Protein AF-0000000072602114 (afdb_homodimer)

Foldseek 3Di:
DPPPVPCPPPPPPCLPPPPDPVLVVVVVVLVVLLVVLVVLLVVLVVQLVVLVVVVDPVSPVVNVVSVVSNVVSVVVNVVSVVVVVVVVVVSVVVSVVVVVVVVV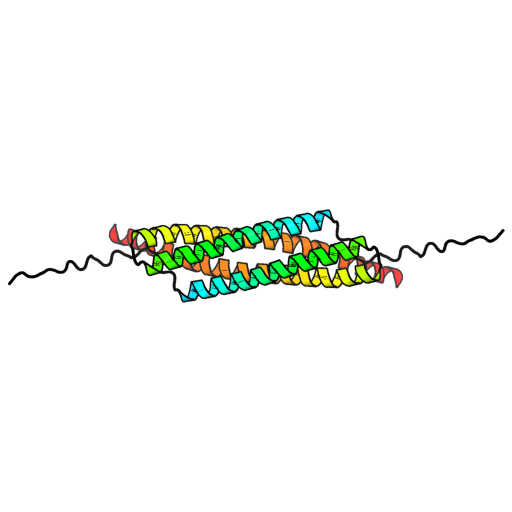VVVD/DPPPVPCPPPPPPCLPPPPDPVLVVVVVVLVVVLVVLVVLLVVLVVQLVVLVVVVDPVSPVVNVVSVVSNVVSVVVNVVSVVVVVVVVVVSVVVSVVVVVVVVVVVVD

InterPro domains:
  IPR009741 Protein EARLY FLOWERING 4 domain [PF07011] (20-97)
  IPR040462 Protein EARLY FLOWERING 4 [PTHR33469] (16-100)

Organism: Phaseolus vulgaris (NCBI:txid3885)

Radius of gyration: 27.1 Å; Cα contacts (8 Å, |Δi|>4): 123; chains: 2; bounding box: 24×112×72 Å

Secondary structure (DSSP, 8-state):
---------------S----HHHHHHHHHHHHHHHHHHHHHHHHHHHHHHHHHHT-HHHHHHHHHHHHHHHHHHHHHHHHHHHHHHHHHHHHHHHHHHHHHHHHHH--/---------------S----HHHHHHHHHHHHHHHHHHHHHHHHHHHHHHHHHHT-HHHHHHHHHHHHHHHHHHHHHHHHHHHHHHHHHHHHHHHHHHHHHHHHHH--

Sequence (216 aa):
MNSDSSRRCPATEHDGVDADPLVWAAVDESLREVQSMLDRNRRLIEEVNENQQSRLRHNMVKNVSLIQELNGNIAKVLSLYSDLNSNFSASFQNHHHHSAANVARDKSMNSDSSRRCPATEHDGVDADPLVWAAVDESLREVQSMLDRNRRLIEEVNENQQSRLRHNMVKNVSLIQELNGNIAKVLSLYSDLNSNFSASFQNHHHHSAANVARDKS

Nearest PDB structures (foldseek):
  3tul-assembly5_B  TM=7.376E-01  e=2.327E+00  Salmonella enterica subsp. enterica serovar Typhimurium
  3i2w-assembly1_A  TM=5.012E-01  e=5.237E+00  Drosophila melanogaster
  3tul-assembly5_B  TM=7.371E-01  e=4.160E+00  Salmonella enterica subsp. enterica serovar Typhimurium
  7o40-assembly1_F  TM=7.418E-01  e=8.765E+00  Synechocystis sp. PCC 6803 substr. Kazusa
  3i2w-assembly1_A  TM=5.009E-01  e=5.333E+00  Drosophila melanogaster

Solvent-accessible surface area (backbone atoms only — not comparable to full-ato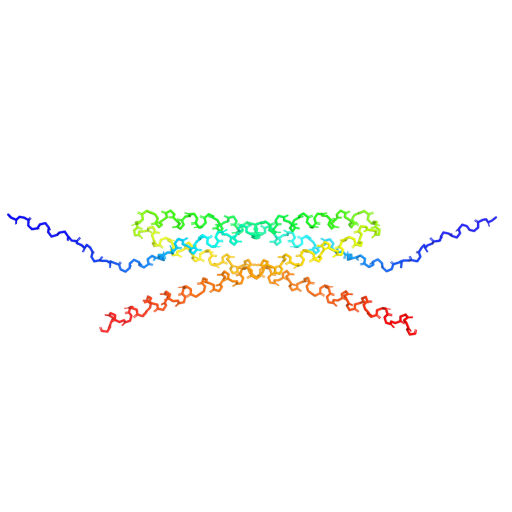m values): 12051 Å² total; per-residue (Å²): 136,83,78,76,74,73,74,68,66,73,81,62,81,70,76,31,72,78,68,53,66,67,57,52,52,52,52,50,50,51,52,51,52,44,49,53,48,50,56,48,43,53,51,43,53,51,51,41,48,52,25,60,72,64,70,40,67,73,39,24,55,50,33,48,57,44,51,51,52,43,51,52,47,42,52,51,47,32,49,54,34,49,51,51,44,52,55,50,53,52,54,46,57,52,45,54,51,47,55,54,50,51,56,55,55,70,72,98,135,82,78,76,73,73,73,69,63,75,81,64,79,70,78,31,70,78,69,54,67,68,57,53,51,52,49,51,52,52,52,51,53,44,50,53,47,50,55,50,43,53,54,44,53,52,50,42,49,55,26,60,71,64,70,40,68,71,38,25,57,50,32,48,56,42,51,50,52,44,51,50,48,42,53,51,47,32,50,54,33,49,52,52,44,52,55,51,53,52,53,47,56,52,45,54,50,49,56,55,51,52,56,55,55,70,73,98

pLDDT: mean 76.01, std 22.44, range [30.0, 98.0]

Structure (mmCIF, N/CA/C/O backbone):
data_AF-0000000072602114-model_v1
#
loop_
_entity.id
_entity.type
_entity.pdbx_description
1 polymer 'Protein EARLY FLOWERING 4 domain-containing protein'
#
loop_
_atom_site.group_PDB
_atom_site.id
_atom_site.type_symbol
_atom_site.label_atom_id
_atom_site.label_alt_id
_atom_site.label_comp_id
_atom_site.label_asym_id
_atom_site.label_entity_id
_atom_site.label_seq_id
_atom_site.pdbx_PDB_ins_code
_atom_site.Cartn_x
_atom_site.Cartn_y
_atom_site.Cartn_z
_atom_site.occupancy
_atom_site.B_iso_or_equiv
_atom_site.auth_seq_id
_atom_site.auth_comp_id
_atom_site.auth_asym_id
_atom_site.auth_atom_id
_atom_site.pdbx_PDB_model_num
ATOM 1 N N . MET A 1 1 ? -5.52 53.156 36.5 1 30.14 1 MET A N 1
ATOM 2 C CA . MET A 1 1 ? -6.477 52.625 35.562 1 30.14 1 MET A CA 1
ATOM 3 C C . MET A 1 1 ? -5.766 51.875 34.406 1 30.14 1 MET A C 1
ATOM 5 O O . MET A 1 1 ? -5.285 52.5 33.469 1 30.14 1 MET A O 1
ATOM 9 N N . ASN A 1 2 ? -4.762 51 34.656 1 33.41 2 ASN A N 1
ATOM 10 C CA . ASN A 1 2 ? -3.727 50.281 33.906 1 33.41 2 ASN A CA 1
ATOM 11 C C . ASN A 1 2 ? -4.324 49.375 32.844 1 33.41 2 ASN A C 1
ATOM 13 O O . ASN A 1 2 ? -5.09 48.469 33.156 1 33.41 2 ASN A O 1
ATOM 17 N N . SER A 1 3 ? -4.691 50.031 31.641 1 31.98 3 SER A N 1
ATOM 18 C CA . SER A 1 3 ? -5.25 49.469 30.422 1 31.98 3 SER A CA 1
ATOM 19 C C . SER A 1 3 ? -4.449 48.281 29.938 1 31.98 3 SER A C 1
ATOM 21 O O . SER A 1 3 ? -3.291 48.406 29.547 1 31.98 3 SER A O 1
ATOM 23 N N . ASP A 1 4 ? -4.574 47.156 30.578 1 32.69 4 ASP A N 1
ATOM 24 C CA . ASP A 1 4 ? -3.938 45.906 30.203 1 32.69 4 ASP A CA 1
ATOM 25 C C . ASP A 1 4 ? -4.211 45.562 28.75 1 32.69 4 ASP A C 1
ATOM 27 O O . ASP A 1 4 ? -5.328 45.188 28.391 1 32.69 4 ASP A O 1
ATOM 31 N N . SER A 1 5 ? -3.752 46.375 27.797 1 34.53 5 SER A N 1
ATOM 32 C CA . SER A 1 5 ? -3.773 46.125 26.359 1 34.53 5 SER A CA 1
ATOM 33 C C . SER A 1 5 ? -3.395 44.656 26.062 1 34.53 5 SER A C 1
ATOM 35 O O . SER A 1 5 ? -2.24 44.281 26.234 1 34.53 5 SER A O 1
ATOM 37 N N . SER A 1 6 ? -4.215 43.75 26.438 1 35.5 6 SER A N 1
ATOM 38 C CA . SER A 1 6 ? -4.117 42.344 26.031 1 35.5 6 SER A CA 1
ATOM 39 C C . SER A 1 6 ? -3.73 42.25 24.562 1 35.5 6 SER A C 1
ATOM 41 O O . SER A 1 6 ? -4.492 42.625 23.672 1 35.5 6 SER A O 1
ATOM 43 N N . ARG A 1 7 ? -2.498 42.469 24.25 1 34.84 7 ARG A N 1
ATOM 44 C CA . ARG A 1 7 ? -1.879 42.312 22.938 1 34.84 7 ARG A CA 1
ATOM 45 C C . ARG A 1 7 ? -2.396 41.062 22.234 1 34.84 7 ARG A C 1
ATOM 47 O O . ARG A 1 7 ? -2.104 39.938 22.656 1 34.84 7 ARG A O 1
ATOM 54 N N . ARG A 1 8 ? -3.717 41 21.938 1 32.22 8 ARG A N 1
ATOM 55 C CA . ARG A 1 8 ? -4.199 40.031 20.984 1 32.22 8 ARG A CA 1
ATOM 56 C C . ARG A 1 8 ? -3.207 39.844 19.844 1 32.22 8 ARG A C 1
ATOM 58 O O . ARG A 1 8 ? -2.924 40.781 19.094 1 32.22 8 ARG A O 1
ATOM 65 N N . CYS A 1 9 ? -2.119 39.219 20.203 1 34.5 9 CYS A N 1
ATOM 66 C CA . CYS A 1 9 ? -1.196 38.938 19.109 1 34.5 9 CYS A CA 1
ATOM 67 C C . CYS A 1 9 ? -1.944 38.75 17.797 1 34.5 9 CYS A C 1
ATOM 69 O O . CYS A 1 9 ? -3.062 38.219 17.781 1 34.5 9 CYS A O 1
ATOM 71 N N . PRO A 1 10 ? -1.8 39.625 16.812 1 33.94 10 PRO A N 1
ATOM 72 C CA . PRO A 1 10 ? -2.395 39.406 15.492 1 33.94 10 PRO A CA 1
ATOM 73 C C . PRO A 1 10 ? -2.469 37.938 15.117 1 33.94 10 PRO A C 1
ATOM 75 O O . PRO A 1 10 ? -1.662 37.125 15.594 1 33.94 10 PRO A O 1
ATOM 78 N N . ALA A 1 11 ? -3.703 37.375 14.969 1 36.25 11 ALA A N 1
ATOM 79 C CA . ALA A 1 11 ? -3.949 36.062 14.367 1 36.25 11 ALA A CA 1
ATOM 80 C C . ALA A 1 11 ? -2.877 35.719 13.328 1 36.25 11 ALA A C 1
ATOM 82 O O . ALA A 1 11 ? -2.832 36.344 12.258 1 36.25 11 ALA A O 1
ATOM 83 N N . THR A 1 12 ? -1.606 35.75 13.562 1 36.25 12 THR A N 1
ATOM 84 C CA . THR A 1 12 ? -0.64 35.21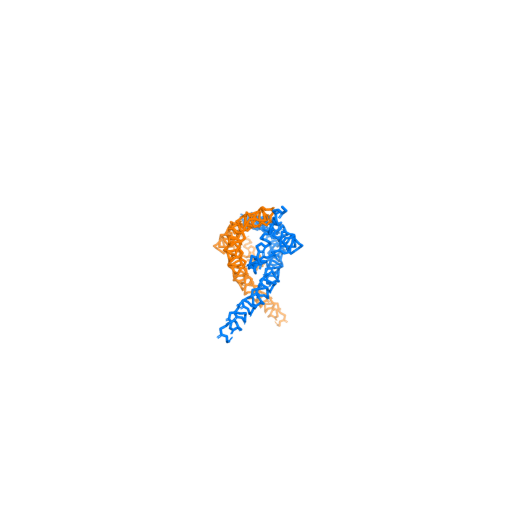9 12.602 1 36.25 12 THR A CA 1
ATOM 85 C C . THR A 1 12 ? -1.268 34.156 11.734 1 36.25 12 THR A C 1
ATOM 87 O O . THR A 1 12 ? -2.057 33.344 12.227 1 36.25 12 THR A O 1
ATOM 90 N N . GLU A 1 13 ? -1.584 34.312 10.445 1 37.97 13 GLU A N 1
ATOM 91 C CA . GLU A 1 13 ? -1.938 33.344 9.414 1 37.97 13 GLU A CA 1
ATOM 92 C C . GLU A 1 13 ? -1.454 31.953 9.781 1 37.97 13 GLU A C 1
ATOM 94 O O . GLU A 1 13 ? -0.253 31.734 9.945 1 37.97 13 GLU A O 1
ATOM 99 N N . HIS A 1 14 ? -1.909 31.359 10.836 1 40.44 14 HIS A N 1
ATOM 100 C CA . HIS A 1 14 ? -1.737 29.969 11.242 1 40.44 14 HIS A CA 1
ATOM 101 C C . HIS A 1 14 ? -1.419 29.078 10.047 1 40.44 14 HIS A C 1
ATOM 103 O O . HIS A 1 14 ? -2.324 28.656 9.328 1 40.44 14 HIS A O 1
ATOM 109 N N . ASP A 1 15 ? -0.566 29.531 9.188 1 45.22 15 ASP A N 1
ATOM 110 C CA . ASP A 1 15 ? -0.015 28.812 8.047 1 45.22 15 ASP A CA 1
ATOM 111 C C . ASP A 1 15 ? 0.061 27.312 8.328 1 45.22 15 ASP A C 1
ATOM 113 O O . ASP A 1 15 ? 0.684 26.562 7.57 1 45.22 15 ASP A O 1
ATOM 117 N N . GLY A 1 16 ? -0.091 26.938 9.594 1 48.66 16 GLY A N 1
ATOM 118 C CA . GLY A 1 16 ? -0.021 25.516 9.891 1 48.66 16 GLY A CA 1
ATOM 119 C C . GLY A 1 16 ? -1.137 24.703 9.242 1 48.66 16 GLY A C 1
ATOM 120 O O . GLY A 1 16 ? -2.182 25.266 8.891 1 48.66 16 GLY A O 1
ATOM 121 N N . VAL A 1 17 ? -0.843 23.797 8.383 1 55 17 VAL A N 1
ATOM 122 C CA . VAL A 1 17 ? -1.829 22.906 7.793 1 55 17 VAL A CA 1
ATOM 123 C C . VAL A 1 17 ? -2.855 22.5 8.852 1 55 17 VAL A C 1
ATOM 125 O O . VAL A 1 17 ? -2.508 21.859 9.852 1 55 17 VAL A O 1
ATOM 128 N N . ASP A 1 18 ? -3.73 23.438 9.18 1 58.78 18 ASP A N 1
ATOM 129 C CA . ASP A 1 18 ? -4.848 22.984 10.016 1 58.78 18 ASP A CA 1
ATOM 130 C C . ASP A 1 18 ? -5.449 21.688 9.477 1 58.78 18 ASP A C 1
ATOM 132 O O . ASP A 1 18 ? -6.246 21.719 8.539 1 58.78 18 ASP A O 1
ATOM 136 N N . ALA A 1 19 ? -4.672 20.688 9.586 1 61.22 19 ALA A N 1
ATOM 137 C CA . ALA A 1 19 ? -5.18 19.406 9.094 1 61.22 19 ALA A CA 1
ATOM 138 C C . ALA A 1 19 ? -6.426 18.984 9.859 1 61.22 19 ALA A C 1
ATOM 140 O O . ALA A 1 19 ? -6.426 18.938 11.086 1 61.22 19 ALA A O 1
ATOM 141 N N . ASP A 1 20 ? -7.578 19.109 9.188 1 71.38 20 ASP A N 1
ATOM 142 C CA . ASP A 1 20 ? -8.875 18.656 9.68 1 71.38 20 ASP A CA 1
ATOM 143 C C . ASP A 1 20 ? -8.781 17.234 10.234 1 71.38 20 ASP A C 1
ATOM 145 O O . ASP A 1 20 ? -8.383 16.312 9.531 1 71.38 20 ASP A O 1
ATOM 149 N N . PRO A 1 21 ? -9.055 17.172 11.5 1 75.81 21 PRO A N 1
ATOM 150 C CA . PRO A 1 21 ? -8.992 15.859 12.141 1 75.81 21 PRO A CA 1
ATOM 151 C C . PRO A 1 21 ? -9.75 14.789 11.359 1 75.81 21 PRO A C 1
ATOM 153 O O . PRO A 1 21 ? -9.375 13.609 11.398 1 75.81 21 PRO A O 1
ATOM 156 N N . LEU A 1 22 ? -10.805 15.18 10.695 1 80.12 22 LEU A N 1
ATOM 157 C CA . LEU A 1 22 ? -11.609 14.219 9.945 1 80.12 22 LEU A CA 1
ATOM 158 C C . LEU A 1 22 ? -10.836 13.688 8.742 1 80.12 22 LEU A C 1
ATOM 160 O O . LEU A 1 22 ? -10.953 12.508 8.391 1 80.12 22 LEU A O 1
ATOM 164 N N . VAL A 1 23 ? -10.039 14.438 8.188 1 79.31 23 VAL A N 1
ATOM 165 C CA . VAL A 1 23 ? -9.234 14.023 7.043 1 79.31 23 VAL A CA 1
ATOM 166 C C . VAL A 1 23 ? -8.195 12.992 7.48 1 79.31 23 VAL A C 1
ATOM 168 O O . VAL A 1 23 ? -8.008 11.977 6.812 1 79.31 23 VAL A O 1
ATOM 171 N N . TRP A 1 24 ? -7.699 13.195 8.633 1 85.81 24 TRP A N 1
ATOM 172 C CA . TRP A 1 24 ? -6.66 12.297 9.117 1 85.81 24 TRP A CA 1
ATOM 173 C C . TRP A 1 24 ? -7.246 10.945 9.508 1 85.81 24 TRP A C 1
ATOM 175 O O . TRP A 1 24 ? -6.594 9.906 9.352 1 85.81 24 TRP A O 1
ATOM 185 N N . ALA A 1 25 ? -8.43 11.031 9.984 1 86 25 ALA A N 1
ATOM 186 C CA . ALA A 1 25 ? -9.109 9.781 10.32 1 86 25 ALA A CA 1
ATOM 187 C C . ALA A 1 25 ? -9.352 8.938 9.07 1 86 25 ALA A C 1
ATOM 189 O O . ALA A 1 25 ? -9.219 7.715 9.094 1 86 25 ALA A O 1
ATOM 190 N N . ALA A 1 26 ? -9.719 9.586 7.984 1 84.81 26 ALA A N 1
ATOM 191 C CA . ALA A 1 26 ? -9.953 8.883 6.723 1 84.81 26 ALA A CA 1
ATOM 192 C C . ALA A 1 26 ? -8.656 8.297 6.18 1 84.81 26 ALA A C 1
ATOM 194 O O . ALA A 1 26 ? -8.648 7.172 5.664 1 84.81 26 ALA A O 1
ATOM 195 N N . VAL A 1 27 ? -7.59 8.984 6.328 1 90.44 27 VAL A N 1
ATOM 196 C CA . VAL A 1 27 ? -6.281 8.492 5.906 1 90.44 27 VAL A CA 1
ATOM 197 C C . VAL A 1 27 ? -5.906 7.258 6.727 1 90.44 27 VAL A C 1
ATOM 199 O O . VAL A 1 27 ? -5.469 6.246 6.176 1 90.44 27 VAL A O 1
ATOM 202 N N . ASP A 1 28 ? -6.188 7.402 7.98 1 91.69 28 ASP A N 1
ATOM 203 C CA . ASP A 1 28 ? -5.879 6.289 8.875 1 91.69 28 ASP A CA 1
ATOM 204 C C . ASP A 1 28 ? -6.66 5.035 8.477 1 91.69 28 ASP A C 1
ATOM 206 O O . ASP A 1 28 ? -6.113 3.932 8.477 1 91.69 28 ASP A O 1
ATOM 210 N N . GLU A 1 29 ? -7.887 5.246 8.164 1 93.19 29 GLU A N 1
ATOM 211 C CA . GLU A 1 29 ? -8.719 4.125 7.734 1 93.19 29 GLU A CA 1
ATOM 212 C C . GLU A 1 29 ? -8.18 3.492 6.453 1 93.19 29 GLU A C 1
ATOM 214 O O . GLU A 1 29 ? -8.125 2.268 6.336 1 93.19 29 GLU A O 1
ATOM 219 N N . SER A 1 30 ? -7.809 4.309 5.547 1 93.94 30 SER A N 1
ATOM 220 C CA . SER A 1 30 ? -7.23 3.803 4.309 1 93.94 30 SER A CA 1
ATOM 221 C C . SER A 1 30 ? -5.961 3 4.578 1 93.94 30 SER A C 1
ATOM 223 O O . SER A 1 30 ? -5.758 1.934 3.992 1 93.94 30 SER A O 1
ATOM 225 N N . LEU A 1 31 ? -5.141 3.443 5.492 1 96.25 31 LEU A N 1
ATOM 226 C CA . LEU A 1 31 ? -3.896 2.756 5.809 1 96.25 31 LEU A CA 1
ATOM 227 C C . LEU A 1 31 ? -4.172 1.402 6.457 1 96.25 31 LEU A C 1
ATOM 229 O O . LEU A 1 31 ? -3.447 0.435 6.215 1 96.25 31 LEU A O 1
ATOM 233 N N . ARG A 1 32 ? -5.262 1.318 7.234 1 96.5 32 ARG A N 1
ATOM 234 C CA . ARG A 1 32 ? -5.641 0.056 7.859 1 96.5 32 ARG A CA 1
ATOM 235 C C . ARG A 1 32 ? -6.109 -0.955 6.82 1 96.5 32 ARG A C 1
ATOM 237 O O . ARG A 1 32 ? -5.762 -2.135 6.895 1 96.5 32 ARG A O 1
ATOM 244 N N . GLU A 1 33 ? -6.844 -0.437 5.902 1 97.62 33 GLU A N 1
ATOM 245 C CA . GLU A 1 33 ? -7.309 -1.324 4.84 1 97.62 33 GLU A CA 1
ATOM 246 C C . GLU A 1 33 ? -6.145 -1.863 4.02 1 97.62 33 GLU A C 1
ATOM 248 O O . GLU A 1 33 ? -6.098 -3.055 3.707 1 97.62 33 GLU A O 1
ATOM 253 N N . VAL A 1 34 ? -5.234 -1.048 3.754 1 97.38 34 VAL A N 1
ATOM 254 C CA . VAL A 1 34 ? -4.062 -1.462 2.986 1 97.38 34 VAL A CA 1
ATOM 255 C C . VAL A 1 34 ? -3.26 -2.488 3.783 1 97.38 34 VAL A C 1
ATOM 257 O O . VAL A 1 34 ? -2.795 -3.488 3.229 1 97.38 34 VAL A O 1
ATOM 260 N N . GLN A 1 35 ? -3.129 -2.258 5.07 1 97.25 35 GLN A N 1
ATOM 261 C CA . GLN A 1 35 ? -2.424 -3.211 5.918 1 97.25 35 GLN A CA 1
ATOM 262 C C . GLN A 1 35 ? -3.045 -4.602 5.82 1 97.25 35 GLN A C 1
ATOM 264 O O . GLN A 1 35 ? -2.332 -5.598 5.699 1 97.25 35 GLN A O 1
ATOM 269 N N . SER A 1 36 ? -4.336 -4.609 5.883 1 98 36 SER A N 1
ATOM 270 C CA . SER A 1 36 ? -5.023 -5.895 5.801 1 98 36 SER A CA 1
ATOM 271 C C . SER A 1 36 ? -4.754 -6.582 4.469 1 98 36 SER A C 1
ATOM 273 O O . SER A 1 36 ? -4.516 -7.793 4.426 1 98 36 SER A O 1
ATOM 275 N N . MET A 1 37 ? -4.762 -5.832 3.43 1 97.75 37 MET A N 1
ATOM 276 C CA . MET A 1 37 ? -4.52 -6.398 2.105 1 97.75 37 MET A CA 1
ATOM 277 C C . MET A 1 37 ? -3.066 -6.84 1.959 1 97.75 37 MET A C 1
ATOM 279 O O . MET A 1 37 ? -2.785 -7.855 1.32 1 97.75 37 MET A O 1
ATOM 283 N N . LEU A 1 38 ? -2.201 -6.141 2.525 1 97.25 38 LEU A N 1
ATOM 284 C CA . LEU A 1 38 ? -0.793 -6.523 2.516 1 97.25 38 LEU A CA 1
ATOM 285 C C . LEU A 1 38 ? -0.588 -7.855 3.229 1 97.25 38 LEU A C 1
ATOM 287 O O . LEU A 1 38 ? 0.089 -8.75 2.709 1 97.25 38 LEU A O 1
ATOM 291 N N . ASP A 1 39 ? -1.201 -7.965 4.426 1 97.88 39 ASP A N 1
ATOM 292 C CA . ASP A 1 39 ? -1.126 -9.219 5.168 1 97.88 39 ASP A CA 1
ATOM 293 C C . ASP A 1 39 ? -1.679 -10.383 4.344 1 97.88 39 ASP A C 1
ATOM 295 O O . ASP A 1 39 ? -1.067 -11.445 4.281 1 97.88 39 ASP A O 1
ATOM 299 N N . ARG A 1 40 ? -2.768 -10.133 3.742 1 97.94 40 ARG A N 1
ATOM 300 C CA . ARG A 1 40 ? -3.369 -11.18 2.92 1 97.94 40 ARG A CA 1
ATOM 301 C C . ARG A 1 40 ? -2.49 -11.508 1.717 1 97.94 40 ARG A C 1
ATOM 303 O O . ARG A 1 40 ? -2.334 -12.672 1.354 1 97.94 40 ARG A O 1
ATOM 310 N N . ASN A 1 41 ? -1.92 -10.523 1.092 1 96.62 41 ASN A N 1
ATOM 311 C CA . ASN A 1 41 ? -1.041 -10.75 -0.051 1 96.62 41 ASN A CA 1
ATOM 312 C C . ASN A 1 41 ? 0.159 -11.609 0.323 1 96.62 41 ASN A C 1
ATOM 314 O O . ASN A 1 41 ? 0.552 -12.5 -0.438 1 96.62 41 ASN A O 1
ATOM 318 N N . ARG A 1 42 ? 0.694 -11.406 1.484 1 95.81 42 ARG A N 1
ATOM 319 C CA . ARG A 1 42 ? 1.802 -12.227 1.957 1 95.81 42 ARG A CA 1
ATOM 320 C C . ARG A 1 42 ? 1.38 -13.688 2.098 1 95.81 42 ARG A C 1
ATOM 322 O O . ARG A 1 42 ? 2.121 -14.594 1.712 1 95.81 42 ARG A O 1
ATOM 329 N N . ARG A 1 43 ? 0.252 -13.891 2.633 1 97.19 43 ARG A N 1
ATOM 330 C CA . ARG A 1 43 ? -0.246 -15.25 2.789 1 97.19 43 ARG A CA 1
ATOM 331 C C . ARG A 1 43 ? -0.511 -15.898 1.433 1 97.19 43 ARG A C 1
ATOM 333 O O . ARG A 1 43 ? -0.212 -17.078 1.23 1 97.19 43 ARG A O 1
ATOM 340 N N . LEU A 1 44 ? -1.043 -15.094 0.481 1 95.81 44 LEU A N 1
ATOM 341 C CA . LEU A 1 44 ? -1.309 -15.602 -0.861 1 95.81 44 LEU A CA 1
ATO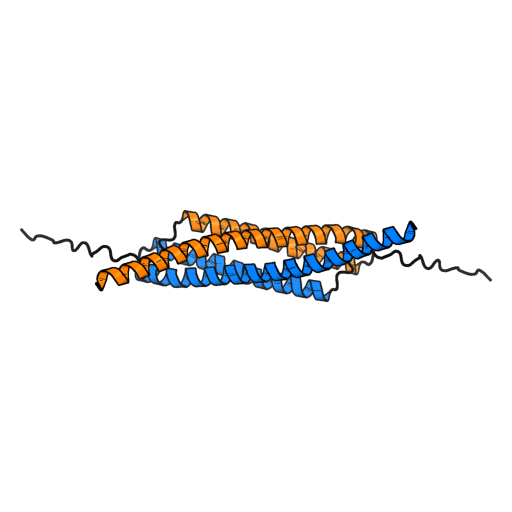M 342 C C . LEU A 1 44 ? -0.017 -16.047 -1.542 1 95.81 44 LEU A C 1
ATOM 344 O O . LEU A 1 44 ? 0.036 -17.109 -2.152 1 95.81 44 LEU A O 1
ATOM 348 N N . ILE A 1 45 ? 0.967 -15.25 -1.387 1 93.56 45 ILE A N 1
ATOM 349 C CA . ILE A 1 45 ? 2.25 -15.57 -2.002 1 93.56 45 ILE A CA 1
ATOM 350 C C . ILE A 1 45 ? 2.811 -16.859 -1.392 1 93.56 45 I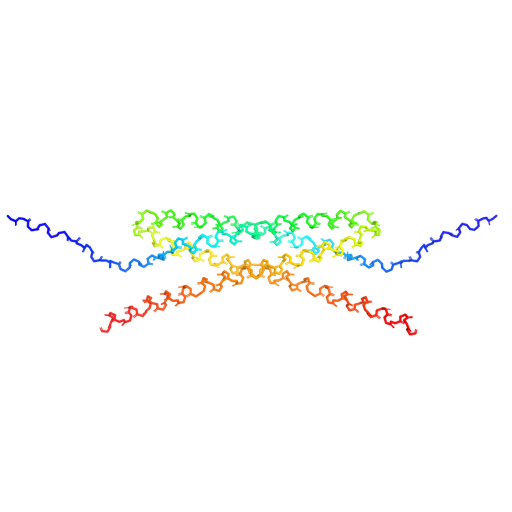LE A C 1
ATOM 352 O O . ILE A 1 45 ? 3.311 -17.719 -2.109 1 93.56 45 ILE A O 1
ATOM 356 N N . GLU A 1 46 ? 2.707 -17.047 -0.077 1 93.5 46 GLU A N 1
ATOM 357 C CA . GLU A 1 46 ? 3.168 -18.266 0.591 1 93.5 46 GLU A CA 1
ATOM 358 C C . GLU A 1 46 ? 2.422 -19.484 0.081 1 93.5 46 GLU A C 1
ATOM 360 O O . GLU A 1 46 ? 3.035 -20.531 -0.198 1 93.5 46 GLU A O 1
ATOM 365 N N . GLU A 1 47 ? 1.141 -19.328 -0.044 1 94.44 47 GLU A N 1
ATOM 366 C CA . GLU A 1 47 ? 0.32 -20.438 -0.514 1 94.44 47 GLU A CA 1
ATOM 367 C C . GLU A 1 47 ? 0.662 -20.812 -1.954 1 94.44 47 GLU A C 1
ATOM 369 O O . GLU A 1 47 ? 0.775 -21.984 -2.287 1 94.44 47 GLU A O 1
ATOM 374 N N . VAL A 1 48 ? 0.818 -19.812 -2.818 1 91.81 48 VAL A N 1
ATOM 375 C CA . VAL A 1 48 ? 1.202 -20.047 -4.207 1 91.81 48 VAL A CA 1
ATOM 376 C C . VAL A 1 48 ? 2.527 -20.797 -4.254 1 91.81 48 VAL A C 1
ATOM 378 O O . VAL A 1 48 ? 2.664 -21.781 -5 1 91.81 48 VAL A O 1
ATOM 381 N N . ASN A 1 49 ? 3.461 -20.438 -3.387 1 89.88 49 ASN A N 1
ATOM 382 C CA . ASN A 1 49 ? 4.777 -21.062 -3.354 1 89.88 49 ASN A CA 1
ATOM 383 C C . ASN A 1 49 ? 4.691 -22.516 -2.889 1 89.88 49 ASN A C 1
ATOM 385 O O . ASN A 1 49 ? 5.332 -23.406 -3.465 1 89.88 49 ASN A O 1
ATOM 389 N N . GLU A 1 50 ? 3.949 -22.734 -1.898 1 90.75 50 GLU A N 1
ATOM 390 C CA . GLU A 1 50 ? 3.771 -24.094 -1.387 1 90.75 50 GLU A CA 1
ATOM 391 C C . GLU A 1 50 ? 3.158 -25 -2.443 1 90.75 50 GLU A C 1
ATOM 393 O O . GLU A 1 50 ? 3.584 -26.141 -2.605 1 90.75 50 GLU A O 1
ATOM 398 N N . ASN A 1 51 ? 2.199 -24.438 -3.119 1 91.06 51 ASN A N 1
ATOM 399 C CA . ASN A 1 51 ? 1.554 -25.188 -4.188 1 91.06 51 ASN A CA 1
ATOM 400 C C . ASN A 1 51 ? 2.527 -25.516 -5.316 1 91.06 51 ASN A C 1
ATOM 402 O O . ASN A 1 51 ? 2.523 -26.625 -5.855 1 91.06 51 ASN A O 1
ATOM 406 N N . GLN A 1 52 ? 3.322 -24.562 -5.664 1 84.75 52 GLN A N 1
ATOM 407 C CA . GLN A 1 52 ? 4.309 -24.75 -6.723 1 84.75 52 GLN A CA 1
ATOM 408 C C . GLN A 1 52 ? 5.344 -25.797 -6.328 1 84.75 52 GLN A C 1
ATOM 410 O O . GLN A 1 52 ? 5.746 -26.625 -7.152 1 84.75 52 GLN A O 1
ATOM 415 N N . GLN A 1 53 ? 5.695 -25.828 -5.023 1 85.56 53 GLN A N 1
ATOM 416 C CA . GLN A 1 53 ? 6.695 -26.766 -4.527 1 85.56 53 GLN A CA 1
ATOM 417 C C . GLN A 1 53 ? 6.141 -28.172 -4.473 1 85.56 53 GLN A C 1
ATOM 419 O O . GLN A 1 53 ? 6.887 -29.156 -4.625 1 85.56 53 GLN A O 1
ATOM 424 N N . SER A 1 54 ? 4.863 -28.297 -4.324 1 87.69 54 SER A N 1
ATOM 425 C CA . SER A 1 54 ? 4.242 -29.609 -4.23 1 87.69 54 SER A CA 1
ATOM 426 C C . SER A 1 54 ? 4.23 -30.312 -5.586 1 87.69 54 SER A C 1
ATOM 428 O O . SER A 1 54 ? 4.141 -31.547 -5.652 1 87.69 54 SER A O 1
ATOM 430 N N . ARG A 1 55 ? 4.184 -29.5 -6.668 1 84.38 55 ARG A N 1
ATOM 431 C CA . ARG A 1 55 ? 4.172 -29.953 -8.055 1 84.38 55 ARG A CA 1
ATOM 432 C C . ARG A 1 55 ? 2.949 -30.812 -8.336 1 84.38 55 ARG A C 1
ATOM 434 O O . ARG A 1 55 ? 2.959 -31.625 -9.266 1 84.38 55 ARG A O 1
ATOM 441 N N . LEU A 1 56 ? 1.881 -30.688 -7.484 1 87.81 56 LEU A N 1
ATOM 442 C CA . LEU A 1 56 ? 0.633 -31.422 -7.688 1 87.81 56 LEU A CA 1
ATOM 443 C C . LEU A 1 56 ? -0.336 -30.609 -8.539 1 87.81 56 LEU A C 1
ATOM 445 O O . LEU A 1 56 ? -0.459 -29.391 -8.359 1 87.81 56 LEU A O 1
ATOM 449 N N . ARG A 1 57 ? -0.883 -31.25 -9.523 1 85.38 57 ARG A N 1
ATOM 450 C CA . ARG A 1 57 ? -1.731 -30.594 -10.508 1 85.38 57 ARG A CA 1
ATOM 451 C C . ARG A 1 57 ? -2.863 -29.828 -9.828 1 85.38 57 ARG A C 1
ATOM 453 O O . ARG A 1 57 ? -3.176 -28.703 -10.211 1 85.38 57 ARG A O 1
ATOM 460 N N . HIS A 1 58 ? -3.521 -30.438 -8.945 1 86.38 58 HIS A N 1
ATOM 461 C CA . HIS A 1 58 ? -4.652 -29.781 -8.305 1 86.38 58 HIS A CA 1
ATOM 462 C C . HIS A 1 58 ? -4.211 -28.531 -7.562 1 86.38 58 HIS A C 1
ATOM 464 O O . HIS A 1 58 ? -4.957 -27.547 -7.496 1 86.38 58 HIS A O 1
ATOM 470 N N . ASN A 1 59 ? -3.02 -28.547 -7.027 1 88.94 59 ASN A N 1
ATOM 471 C CA . ASN A 1 59 ? -2.449 -27.375 -6.367 1 88.94 59 ASN A CA 1
ATOM 472 C C . ASN A 1 59 ? -2.154 -26.266 -7.367 1 88.94 59 ASN A C 1
ATOM 474 O O . ASN A 1 59 ? -2.367 -25.078 -7.074 1 88.94 59 ASN A O 1
ATOM 478 N N . MET A 1 60 ? -1.741 -26.594 -8.43 1 84.06 60 MET A N 1
ATOM 479 C CA . MET A 1 60 ? -1.447 -25.609 -9.469 1 84.06 60 MET A CA 1
ATOM 480 C C . MET A 1 60 ? -2.725 -24.938 -9.961 1 84.06 60 MET A C 1
ATOM 482 O O . MET A 1 60 ? -2.723 -23.75 -10.281 1 84.06 60 MET A O 1
ATOM 486 N N . VAL A 1 61 ? -3.742 -25.766 -10.094 1 88.5 61 VAL A N 1
ATOM 487 C CA . VAL A 1 61 ? -5.043 -25.219 -10.477 1 88.5 61 VAL A CA 1
ATOM 488 C C . VAL A 1 61 ? -5.516 -24.219 -9.422 1 88.5 61 VAL A C 1
ATOM 490 O O . VAL A 1 61 ? -6.035 -23.156 -9.766 1 88.5 61 VAL A O 1
ATOM 493 N N . LYS A 1 62 ? -5.277 -24.469 -8.133 1 93.5 62 LYS A N 1
ATOM 494 C CA . LYS A 1 62 ? -5.602 -23.547 -7.047 1 93.5 62 LYS A CA 1
ATOM 495 C C . LYS A 1 62 ? -4.805 -22.25 -7.16 1 93.5 62 LYS A C 1
ATOM 497 O O . LYS A 1 62 ? -5.297 -21.172 -6.805 1 93.5 62 LYS A O 1
ATOM 502 N N . ASN A 1 63 ? -3.619 -22.375 -7.68 1 90.75 63 ASN A N 1
ATOM 503 C CA . ASN A 1 63 ? -2.754 -21.203 -7.809 1 90.75 63 ASN A CA 1
ATOM 504 C C . ASN A 1 63 ? -3.361 -20.156 -8.734 1 90.75 63 ASN A C 1
ATOM 506 O O . ASN A 1 63 ? -3.17 -18.953 -8.539 1 90.75 63 ASN A O 1
ATOM 510 N N . VAL A 1 64 ? -4.055 -20.609 -9.656 1 88.06 64 VAL A N 1
ATOM 511 C CA . VAL A 1 64 ? -4.699 -19.672 -10.562 1 88.06 64 VAL A CA 1
ATOM 512 C C . VAL A 1 64 ? -5.633 -18.75 -9.781 1 88.06 64 VAL A C 1
ATOM 514 O O . VAL A 1 64 ? -5.59 -17.531 -9.938 1 88.06 64 VAL A O 1
ATOM 517 N N . SER A 1 65 ? -6.418 -19.328 -8.93 1 93.5 65 SER A N 1
ATOM 518 C CA . SER A 1 65 ? -7.359 -18.547 -8.133 1 93.5 65 SER A CA 1
ATOM 519 C C . SER A 1 65 ? -6.629 -17.656 -7.121 1 93.5 65 SER A C 1
ATOM 521 O O . SER A 1 65 ? -7.047 -16.531 -6.855 1 93.5 65 SER A O 1
ATOM 523 N N . LEU A 1 66 ? -5.578 -18.094 -6.59 1 94.69 66 LEU A N 1
ATOM 524 C CA . LEU A 1 66 ? -4.793 -17.312 -5.633 1 94.69 66 LEU A CA 1
ATOM 525 C C . LEU A 1 66 ? -4.164 -16.094 -6.305 1 94.69 66 LEU A C 1
ATOM 527 O O . LEU A 1 66 ? -4.16 -15 -5.734 1 94.69 66 LEU A O 1
ATOM 531 N N . ILE A 1 67 ? -3.684 -16.312 -7.449 1 91.88 67 ILE A N 1
ATOM 532 C CA . ILE A 1 67 ? -3.041 -15.234 -8.195 1 91.88 67 ILE A CA 1
ATOM 533 C C . ILE A 1 67 ? -4.086 -14.203 -8.609 1 91.88 67 ILE A C 1
ATOM 535 O O . ILE A 1 67 ? -3.816 -13 -8.586 1 91.88 67 ILE A O 1
ATOM 539 N N . GLN A 1 68 ? -5.25 -14.695 -8.914 1 92.31 68 GLN A N 1
ATOM 540 C CA . GLN A 1 68 ? -6.34 -13.781 -9.242 1 92.31 68 GLN A CA 1
ATOM 541 C C . GLN A 1 68 ? -6.711 -12.922 -8.039 1 92.31 68 GLN A C 1
ATOM 543 O O . GLN A 1 68 ? -6.969 -11.719 -8.18 1 92.31 68 GLN A O 1
ATOM 548 N N . GLU A 1 69 ? -6.789 -13.492 -6.879 1 95.69 69 GLU A N 1
ATOM 549 C CA . GLU A 1 69 ? -7.066 -12.734 -5.66 1 95.69 69 GLU A CA 1
ATOM 550 C C . GLU A 1 69 ? -5.961 -11.719 -5.379 1 95.69 69 GLU A C 1
ATOM 552 O O . GLU A 1 69 ? -6.238 -10.57 -5.031 1 95.69 69 GLU A O 1
ATOM 557 N N . LEU A 1 70 ? -4.77 -12.133 -5.59 1 94.81 70 LEU A N 1
ATOM 558 C CA . LEU A 1 70 ? -3.625 -11.25 -5.41 1 94.81 70 LEU A CA 1
ATOM 559 C C . LEU A 1 70 ? -3.719 -10.047 -6.34 1 94.81 70 LEU A C 1
ATOM 561 O O . LEU A 1 70 ? -3.547 -8.906 -5.906 1 94.81 70 LEU A O 1
ATOM 565 N N . ASN A 1 71 ? -4.016 -10.367 -7.516 1 91.38 71 ASN A N 1
ATOM 566 C CA . ASN A 1 71 ? -4.152 -9.305 -8.508 1 91.38 71 ASN A CA 1
ATOM 567 C C . ASN A 1 71 ? -5.266 -8.328 -8.125 1 91.38 71 ASN A C 1
ATOM 569 O O . ASN A 1 71 ? -5.121 -7.117 -8.297 1 91.38 71 ASN A O 1
ATOM 573 N N . GLY A 1 72 ? -6.352 -8.836 -7.676 1 94.81 72 GLY A N 1
ATOM 574 C CA . GLY A 1 72 ? -7.434 -7.98 -7.211 1 94.81 72 GLY A CA 1
ATOM 575 C C . GLY A 1 72 ? -7.027 -7.09 -6.051 1 94.81 72 GLY A C 1
ATOM 576 O O . GLY A 1 72 ? -7.391 -5.914 -6.008 1 94.81 72 GLY A O 1
ATOM 577 N N . ASN A 1 73 ? -6.293 -7.684 -5.164 1 96.69 73 ASN A N 1
ATOM 578 C CA . ASN A 1 73 ? -5.812 -6.918 -4.02 1 96.69 73 ASN A CA 1
ATOM 579 C C . ASN A 1 73 ? -4.863 -5.805 -4.449 1 96.69 73 ASN A C 1
ATOM 581 O O . ASN A 1 73 ? -4.918 -4.695 -3.914 1 96.69 73 ASN A O 1
ATOM 585 N N . ILE A 1 74 ? -4 -6.109 -5.367 1 95.88 74 ILE A N 1
ATOM 586 C CA . ILE A 1 74 ? -3.061 -5.121 -5.891 1 95.88 74 ILE A CA 1
ATOM 587 C C . ILE A 1 74 ? -3.828 -3.957 -6.508 1 95.88 74 ILE A C 1
ATOM 589 O O . ILE A 1 74 ? -3.541 -2.793 -6.223 1 95.88 74 ILE A O 1
ATOM 593 N N . ALA A 1 75 ? -4.852 -4.23 -7.293 1 95.44 75 ALA A N 1
ATOM 594 C CA . ALA A 1 75 ? -5.656 -3.203 -7.949 1 95.44 75 ALA A CA 1
ATOM 595 C C . ALA A 1 75 ? -6.391 -2.346 -6.922 1 95.44 75 ALA A C 1
ATOM 597 O O . ALA A 1 75 ? -6.508 -1.13 -7.09 1 95.44 75 ALA A O 1
ATOM 598 N N . LYS A 1 76 ? -6.898 -2.957 -5.902 1 97.12 76 LYS A N 1
ATOM 599 C CA . LYS A 1 76 ? -7.629 -2.23 -4.863 1 97.12 76 LYS A CA 1
ATOM 600 C C . LYS A 1 76 ? -6.703 -1.286 -4.102 1 97.12 76 LYS A C 1
ATOM 602 O O . LYS A 1 76 ? -7.074 -0.148 -3.809 1 97.12 76 LYS A O 1
ATOM 607 N N . VAL A 1 77 ? -5.523 -1.77 -3.775 1 97.25 77 VAL A N 1
ATOM 608 C CA . VAL A 1 77 ? -4.555 -0.918 -3.09 1 97.25 77 VAL A CA 1
ATOM 609 C C . VAL A 1 77 ? -4.176 0.258 -3.988 1 97.25 77 VAL A C 1
ATOM 611 O O . VAL A 1 77 ? -4.102 1.399 -3.527 1 97.25 77 VAL A O 1
ATOM 614 N N . LEU A 1 78 ? -3.893 -0.032 -5.234 1 96.94 78 LEU A N 1
ATOM 615 C CA . LEU A 1 78 ? -3.596 1.018 -6.203 1 96.94 78 LEU A CA 1
ATOM 616 C C . LEU A 1 78 ? -4.684 2.084 -6.199 1 96.94 78 LEU A C 1
ATOM 618 O O . LEU A 1 78 ? -4.387 3.281 -6.176 1 96.94 78 LEU A O 1
ATOM 622 N N . SER A 1 79 ? -5.895 1.674 -6.219 1 97.12 79 SER A N 1
ATOM 623 C CA . SER A 1 79 ? -7.02 2.604 -6.223 1 97.12 79 SER A CA 1
ATOM 624 C C . SER A 1 79 ? -7.066 3.424 -4.938 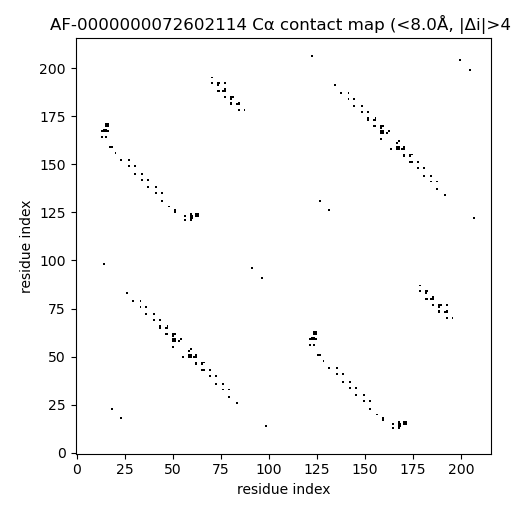1 97.12 79 SER A C 1
ATOM 626 O O . SER A 1 79 ? -7.293 4.633 -4.977 1 97.12 79 SER A O 1
ATOM 628 N N . LEU A 1 80 ? -6.887 2.787 -3.801 1 96.38 80 LEU A N 1
ATOM 629 C CA . LEU A 1 80 ? -6.914 3.469 -2.512 1 96.38 80 LEU A CA 1
ATOM 630 C C . LEU A 1 80 ? -5.848 4.555 -2.447 1 96.38 80 LEU A C 1
ATOM 632 O O . LEU A 1 80 ? -6.121 5.676 -2.01 1 96.38 80 LEU A O 1
ATOM 636 N N . TYR A 1 81 ? -4.738 4.289 -2.979 1 95.94 81 TYR A N 1
ATOM 637 C CA . TYR A 1 81 ? -3.646 5.254 -2.902 1 95.94 81 TYR A CA 1
ATOM 638 C C . TYR A 1 81 ? -3.783 6.32 -3.98 1 95.94 81 TYR A C 1
ATOM 640 O O . TYR A 1 81 ? -3.334 7.453 -3.803 1 95.94 81 TYR A O 1
ATOM 648 N N . SER A 1 82 ? -4.34 5.961 -5.086 1 95.62 82 SER A N 1
ATOM 649 C CA . SER A 1 82 ? -4.676 6.984 -6.07 1 95.62 82 SER A CA 1
ATOM 650 C C . SER A 1 82 ? -5.633 8.016 -5.488 1 95.62 82 SER A C 1
ATOM 652 O O . SER A 1 82 ? -5.445 9.219 -5.676 1 95.62 82 SER A O 1
ATOM 654 N N . ASP A 1 83 ? -6.602 7.516 -4.746 1 93.31 83 ASP A N 1
ATOM 655 C CA . ASP A 1 83 ? -7.559 8.406 -4.102 1 93.31 83 ASP A CA 1
ATOM 656 C C . ASP A 1 83 ? -6.875 9.273 -3.045 1 93.31 83 ASP A C 1
ATOM 658 O O . ASP A 1 83 ? -7.113 10.484 -2.973 1 93.31 83 ASP A O 1
ATOM 662 N N . LEU A 1 84 ? -6.07 8.734 -2.268 1 91.62 84 LEU A N 1
ATOM 663 C CA . LEU A 1 84 ? -5.332 9.469 -1.242 1 91.62 84 LEU A CA 1
ATOM 664 C C . LEU A 1 84 ? -4.434 10.523 -1.87 1 91.62 84 LEU A C 1
ATOM 666 O O . LEU A 1 84 ? -4.395 11.664 -1.406 1 91.62 84 LEU A O 1
ATOM 670 N N . ASN A 1 85 ? -3.736 10.156 -2.85 1 91.44 85 ASN A N 1
ATOM 671 C CA . ASN A 1 85 ? -2.857 11.078 -3.559 1 91.44 85 ASN A CA 1
ATOM 672 C C . ASN A 1 85 ? -3.633 12.266 -4.125 1 91.44 85 ASN A C 1
ATOM 674 O O . ASN A 1 85 ? -3.184 13.414 -4.027 1 91.44 85 ASN A O 1
ATOM 678 N N . SER A 1 86 ? -4.727 11.938 -4.695 1 90.19 86 SER A N 1
ATOM 679 C CA . SER A 1 86 ? -5.57 12.984 -5.266 1 90.19 86 SER A CA 1
ATOM 680 C C . SER A 1 86 ? -6.059 13.945 -4.188 1 90.19 86 SER A C 1
ATOM 682 O O . SER A 1 86 ? -6.098 15.164 -4.402 1 90.19 86 SER A O 1
ATOM 684 N N . ASN A 1 87 ? -6.426 13.406 -3.062 1 83.06 87 ASN A N 1
ATOM 685 C CA . ASN A 1 87 ? -6.895 14.219 -1.947 1 83.06 87 ASN A CA 1
ATOM 686 C C . ASN A 1 87 ? -5.793 15.141 -1.425 1 83.06 87 ASN A C 1
ATOM 688 O O . ASN A 1 87 ? -6.039 16.312 -1.146 1 83.06 87 ASN A O 1
ATOM 692 N N . PHE A 1 88 ? -4.613 14.672 -1.312 1 80.94 88 PHE A N 1
ATOM 693 C CA . PHE A 1 88 ? -3.5 15.477 -0.826 1 80.94 88 PHE A CA 1
ATOM 694 C C . PHE A 1 88 ? -3.047 16.469 -1.888 1 80.94 88 PHE A C 1
ATOM 696 O O . PHE A 1 88 ? -2.725 17.625 -1.573 1 80.94 88 PHE A O 1
ATOM 703 N N . SER A 1 89 ? -2.936 16.125 -3.021 1 77.81 89 SER A N 1
ATOM 704 C CA . SER A 1 89 ? -2.57 17.031 -4.098 1 77.81 89 SER A CA 1
ATOM 705 C C . SER A 1 89 ? -3.535 18.219 -4.168 1 77.81 89 SER A C 1
ATOM 707 O O . SER A 1 89 ? -3.115 19.359 -4.387 1 77.81 89 SER A O 1
ATOM 709 N N . ALA A 1 90 ? -4.762 18.016 -3.951 1 73.94 90 ALA A N 1
ATOM 710 C CA . ALA A 1 90 ? -5.773 19.062 -3.963 1 73.94 90 ALA A CA 1
ATOM 711 C C . ALA A 1 90 ? -5.609 20 -2.764 1 73.94 90 ALA A C 1
ATOM 713 O O . ALA A 1 90 ? -5.777 21.203 -2.887 1 73.94 90 ALA A O 1
ATOM 714 N N . SER A 1 91 ? -5.281 19.453 -1.668 1 68.81 91 SER A N 1
ATOM 715 C CA . SER A 1 91 ? -5.125 20.25 -0.455 1 68.81 91 SER A CA 1
ATOM 716 C C . SER A 1 91 ? -3.922 21.172 -0.556 1 68.81 91 SER A C 1
ATOM 718 O O . SER A 1 91 ? -3.98 22.328 -0.11 1 68.81 91 SER A O 1
ATOM 720 N N . PHE A 1 92 ? -2.873 20.797 -1.099 1 68.44 92 PHE A N 1
ATOM 721 C CA . PHE A 1 92 ? -1.67 21.609 -1.22 1 68.44 92 PHE A CA 1
ATOM 722 C C . PHE A 1 92 ? -1.79 22.594 -2.387 1 68.44 92 PHE A C 1
ATOM 724 O O . PHE A 1 92 ? -1.293 23.719 -2.316 1 68.44 92 PHE A O 1
ATOM 731 N N . GLN A 1 93 ? -2.258 22.188 -3.424 1 62.75 93 GLN A N 1
ATOM 732 C CA . GLN A 1 93 ? -2.494 23.141 -4.5 1 62.75 93 GLN A CA 1
ATOM 733 C C . GLN A 1 93 ? -3.34 24.312 -4.016 1 62.75 93 GLN A C 1
ATOM 735 O O . GLN A 1 93 ? -3.107 25.469 -4.41 1 62.75 93 GLN A O 1
ATOM 740 N N . ASN A 1 94 ? -4.195 24.016 -3.143 1 59.5 94 ASN A N 1
ATOM 741 C CA . ASN A 1 94 ? -5.055 25.062 -2.594 1 59.5 94 ASN A CA 1
ATOM 742 C C . ASN A 1 94 ? -4.305 25.922 -1.582 1 59.5 94 ASN A C 1
ATOM 744 O O . ASN A 1 94 ? -4.535 27.125 -1.502 1 59.5 94 ASN A O 1
ATOM 748 N N . HIS A 1 95 ? -3.49 25.281 -0.874 1 58.12 95 HIS A N 1
ATOM 749 C CA . HIS A 1 95 ? -2.74 26.016 0.133 1 58.12 95 HIS A CA 1
ATOM 750 C C . HIS A 1 95 ? -1.611 26.828 -0.502 1 58.12 95 HIS A C 1
ATOM 752 O O . HIS A 1 95 ? -1.322 27.938 -0.072 1 58.12 95 HIS A O 1
ATOM 758 N N . HIS A 1 96 ? -0.838 26.234 -1.372 1 55.94 96 HIS A N 1
ATOM 759 C CA . HIS A 1 96 ? 0.193 27.016 -2.041 1 55.94 96 HIS A CA 1
ATOM 760 C C . HIS A 1 96 ? -0.418 28.156 -2.836 1 55.94 96 HIS A C 1
ATOM 762 O O . HIS A 1 96 ? 0.171 29.234 -2.926 1 55.94 96 HIS A O 1
ATOM 768 N N . HIS A 1 97 ? -1.577 27.875 -3.355 1 50.91 97 HIS A N 1
ATOM 769 C CA . HIS A 1 97 ? -2.217 29 -4.035 1 50.91 97 HIS A CA 1
ATOM 770 C C . HIS A 1 97 ? -2.668 30.062 -3.041 1 50.91 97 HIS A C 1
ATOM 772 O O . HIS A 1 97 ? -2.635 31.266 -3.346 1 50.91 97 HIS A O 1
ATOM 778 N N . HIS A 1 98 ? -2.959 29.609 -1.962 1 49.09 98 HIS A N 1
ATOM 779 C CA . HIS A 1 98 ? -3.439 30.594 -1.005 1 49.09 98 HIS A CA 1
ATOM 780 C C . HIS A 1 98 ? -2.281 31.375 -0.391 1 49.09 98 HIS A C 1
ATOM 782 O O . HIS A 1 98 ? -2.404 32.562 -0.132 1 49.09 98 HIS A O 1
ATOM 788 N N . SER A 1 99 ? -1.271 30.641 -0.016 1 50.94 99 SER A N 1
ATOM 789 C CA . SER A 1 99 ? -0.186 31.391 0.602 1 50.94 99 SER A CA 1
ATOM 790 C C . SER A 1 99 ? 0.528 32.281 -0.419 1 50.94 99 SER A C 1
ATOM 792 O O . SER A 1 99 ? 1.056 33.312 -0.073 1 50.94 99 SER A O 1
ATOM 794 N N . ALA A 1 100 ? 0.701 31.766 -1.654 1 51.03 100 ALA A N 1
ATOM 795 C CA . ALA A 1 100 ? 1.344 32.625 -2.652 1 51.03 100 ALA A CA 1
ATOM 796 C C . ALA A 1 100 ? 0.485 33.844 -2.969 1 51.03 100 ALA A C 1
ATOM 798 O O . ALA A 1 100 ? 1.008 34.906 -3.316 1 51.03 100 ALA A O 1
ATOM 799 N N . ALA A 1 101 ? -0.729 33.656 -2.961 1 50.5 101 ALA A N 1
ATOM 800 C CA . ALA A 1 101 ? -1.596 34.781 -3.332 1 50.5 101 ALA A CA 1
ATOM 801 C C . ALA A 1 101 ? -1.581 35.844 -2.26 1 50.5 101 ALA A C 1
ATOM 803 O O . ALA A 1 101 ? -1.708 37.031 -2.568 1 50.5 101 ALA A O 1
ATOM 804 N N . ASN A 1 102 ? -1.423 35.438 -1.098 1 47.97 102 ASN A N 1
ATOM 805 C CA . ASN A 1 102 ? -1.484 36.469 -0.051 1 47.97 102 ASN A CA 1
ATOM 806 C C . ASN A 1 102 ? -0.2 37.281 0.012 1 47.97 102 ASN A C 1
ATOM 808 O O . ASN A 1 102 ? -0.216 38.438 0.444 1 47.97 102 ASN A O 1
ATOM 812 N N . VAL A 1 103 ? 0.913 36.594 -0.351 1 54.44 103 VAL A N 1
ATOM 813 C CA . VAL A 1 103 ? 2.16 37.344 -0.327 1 54.44 103 VAL A CA 1
ATOM 814 C C . VAL A 1 103 ? 2.156 38.406 -1.443 1 54.44 103 VAL A C 1
ATOM 816 O O . VAL A 1 103 ? 2.717 39.469 -1.289 1 54.44 103 VAL A O 1
ATOM 819 N N . ALA A 1 104 ? 1.469 38.062 -2.42 1 55.38 104 ALA A N 1
ATOM 820 C CA . ALA A 1 104 ? 1.47 39.031 -3.51 1 55.38 104 ALA A CA 1
ATOM 821 C C . ALA A 1 104 ? 0.608 40.219 -3.164 1 55.38 104 ALA A C 1
ATOM 823 O O . ALA A 1 104 ? 0.851 41.344 -3.66 1 55.38 104 ALA A O 1
ATOM 824 N N . ARG A 1 105 ? -0.343 40 -2.359 1 56.5 105 ARG A N 1
ATOM 825 C CA . ARG A 1 105 ? -1.228 41.125 -2.125 1 56.5 105 ARG A CA 1
ATOM 826 C C . ARG A 1 105 ? -0.59 42.125 -1.166 1 56.5 105 ARG A C 1
ATOM 828 O O . ARG A 1 105 ? -0.928 43.312 -1.184 1 56.5 105 ARG A O 1
ATOM 835 N N . ASP A 1 106 ? 0.191 41.625 -0.211 1 53.78 106 ASP A N 1
ATOM 836 C CA . ASP A 1 106 ? 0.727 42.594 0.751 1 53.78 106 ASP A CA 1
ATOM 837 C C . ASP A 1 106 ? 1.842 43.438 0.129 1 53.78 106 ASP A C 1
ATOM 839 O O . ASP A 1 106 ? 2.207 44.469 0.66 1 53.78 106 ASP A O 1
ATOM 843 N N . LYS A 1 107 ? 2.424 42.906 -1.017 1 54.94 107 LYS A N 1
ATOM 844 C CA . LYS A 1 107 ? 3.502 43.688 -1.6 1 54.94 107 LYS A CA 1
ATOM 845 C C . LYS A 1 107 ? 2.949 44.781 -2.508 1 54.94 107 LYS A C 1
ATOM 847 O O . LYS A 1 107 ? 3.705 45.625 -3.021 1 54.94 107 LYS A O 1
ATOM 852 N N . SER A 1 108 ? 1.688 44.625 -2.721 1 40.78 108 SER A N 1
ATOM 853 C CA . SER A 1 108 ? 1.297 45.812 -3.502 1 40.78 108 SER A CA 1
ATOM 854 C C . SER A 1 108 ? 0.878 46.969 -2.598 1 40.78 108 SER A C 1
ATOM 856 O O . SER A 1 108 ? 0.315 46.75 -1.523 1 40.78 108 SER A O 1
ATOM 858 N N . MET B 1 1 ? 9.594 -60.281 -21.984 1 30 1 MET B N 1
ATOM 859 C CA . MET B 1 1 ? 10.203 -59.031 -22.438 1 30 1 MET B CA 1
ATOM 860 C C . MET B 1 1 ? 9.25 -57.875 -22.25 1 30 1 MET B C 1
ATOM 862 O O . MET B 1 1 ? 8.367 -57.625 -23.078 1 30 1 MET B O 1
ATOM 866 N N . ASN B 1 2 ? 8.547 -57.688 -21.109 1 33.47 2 ASN B N 1
ATOM 867 C CA . ASN B 1 2 ? 7.43 -56.906 -20.625 1 33.47 2 ASN B CA 1
ATOM 868 C C . ASN B 1 2 ? 7.742 -55.406 -20.703 1 33.47 2 ASN B C 1
ATOM 870 O O . ASN B 1 2 ? 8.703 -54.938 -20.094 1 33.47 2 ASN B O 1
ATOM 874 N N . SER B 1 3 ? 7.57 -54.844 -21.984 1 32.28 3 SER B N 1
ATOM 875 C CA . SER B 1 3 ? 7.734 -53.469 -22.406 1 32.28 3 SER B CA 1
ATOM 876 C C . SER B 1 3 ? 7.012 -52.5 -21.469 1 32.28 3 SER B C 1
ATOM 878 O O . SER B 1 3 ? 5.781 -52.5 -21.391 1 32.28 3 SER B O 1
ATOM 880 N N . ASP B 1 4 ? 7.52 -52.281 -20.328 1 32.81 4 ASP B N 1
ATOM 881 C CA . ASP B 1 4 ? 7 -51.344 -19.344 1 32.81 4 ASP B CA 1
ATOM 882 C C . ASP B 1 4 ? 6.777 -49.969 -19.969 1 32.81 4 ASP B C 1
ATOM 884 O O . ASP B 1 4 ? 7.738 -49.25 -20.297 1 32.81 4 ASP B O 1
ATOM 888 N N . SER B 1 5 ? 5.887 -49.844 -20.938 1 35.03 5 SER B N 1
ATOM 889 C CA . SER B 1 5 ? 5.418 -48.594 -21.531 1 35.03 5 SER B CA 1
ATOM 890 C C . SER B 1 5 ? 5.199 -47.531 -20.453 1 35.03 5 SER B C 1
ATOM 892 O O . SER B 1 5 ? 4.266 -47.625 -19.656 1 35.03 5 SER B O 1
ATOM 894 N N . SER B 1 6 ? 6.238 -47.125 -19.812 1 35.91 6 SER B N 1
ATOM 895 C CA . SER B 1 6 ? 6.211 -45.969 -18.922 1 35.91 6 SER B CA 1
ATOM 896 C C . SER B 1 6 ? 5.363 -44.844 -19.516 1 35.91 6 SER B C 1
ATOM 898 O O . SER B 1 6 ? 5.695 -44.281 -20.547 1 35.91 6 SER B O 1
ATOM 900 N N . ARG B 1 7 ? 4.086 -44.969 -19.422 1 34.75 7 ARG B N 1
ATOM 901 C CA . ARG B 1 7 ? 3.068 -44 -19.812 1 34.75 7 ARG B CA 1
ATOM 902 C C . ARG B 1 7 ? 3.49 -42.594 -19.422 1 34.75 7 ARG B C 1
ATOM 904 O O . ARG B 1 7 ? 3.555 -42.25 -18.25 1 34.75 7 ARG B O 1
ATOM 911 N N . ARG B 1 8 ? 4.605 -42.094 -20.016 1 32.59 8 ARG B N 1
ATOM 912 C CA . ARG B 1 8 ? 4.852 -40.656 -19.969 1 32.59 8 ARG B CA 1
ATOM 913 C C . ARG B 1 8 ? 3.551 -39.875 -20.094 1 32.59 8 ARG B C 1
ATOM 915 O O . ARG B 1 8 ? 2.873 -39.969 -21.125 1 32.59 8 ARG B O 1
ATOM 922 N N . CYS B 1 9 ? 2.789 -39.969 -19.047 1 34.94 9 CYS B N 1
ATOM 923 C CA . CYS B 1 9 ? 1.576 -39.156 -19.109 1 34.94 9 CYS B CA 1
ATOM 924 C C . CYS B 1 9 ? 1.791 -37.906 -19.969 1 34.94 9 CYS B C 1
ATOM 926 O O . CYS B 1 9 ? 2.889 -37.344 -19.984 1 34.94 9 CYS B O 1
ATOM 928 N N . PRO B 1 10 ? 1.129 -37.781 -21.125 1 34.25 10 PRO B N 1
ATOM 929 C CA . PRO B 1 10 ? 1.209 -36.531 -21.891 1 34.25 10 PRO B CA 1
ATOM 930 C C . PRO B 1 10 ? 1.387 -35.312 -21 1 34.25 10 PRO B C 1
ATOM 932 O O . PRO B 1 10 ? 0.957 -35.312 -19.844 1 34.25 10 PRO B O 1
ATOM 935 N N . ALA B 1 11 ? 2.568 -34.625 -21.047 1 36.38 11 ALA B N 1
ATOM 936 C CA . ALA B 1 11 ? 2.793 -33.312 -20.469 1 36.38 11 ALA B CA 1
ATOM 937 C C . ALA B 1 11 ? 1.496 -32.5 -20.406 1 36.38 11 ALA B C 1
ATOM 939 O O . ALA B 1 11 ? 0.98 -32.062 -21.438 1 36.38 11 ALA B O 1
ATOM 940 N N . THR B 1 12 ? 0.395 -32.906 -19.859 1 36.38 12 THR B N 1
ATOM 941 C CA . THR B 1 12 ? -0.759 -32.031 -19.672 1 36.38 12 THR B CA 1
ATOM 942 C C . THR B 1 12 ? -0.32 -30.594 -19.547 1 36.38 12 THR B C 1
ATOM 944 O O . THR B 1 12 ? 0.73 -30.297 -18.969 1 36.38 12 THR B O 1
ATOM 947 N N . GLU B 1 13 ? -0.504 -29.672 -20.5 1 38.28 13 GLU B N 1
ATOM 948 C CA . GLU B 1 13 ? -0.388 -28.219 -20.484 1 38.28 13 GLU B CA 1
ATOM 949 C C . GLU B 1 13 ? -0.479 -27.672 -19.047 1 38.28 13 GLU B C 1
ATOM 951 O O . GLU B 1 13 ? -1.492 -27.859 -18.375 1 38.28 13 GLU B O 1
ATOM 956 N N . HIS B 1 14 ? 0.398 -28.016 -18.172 1 40.53 14 HIS B N 1
ATOM 957 C CA . HIS B 1 14 ? 0.591 -27.469 -16.828 1 40.53 14 HIS B CA 1
ATOM 958 C C . HIS B 1 14 ? 0.02 -26.062 -16.719 1 40.53 14 HIS B C 1
ATOM 960 O O . HIS B 1 14 ? 0.671 -25.094 -17.094 1 40.53 14 HIS B O 1
ATOM 966 N N . ASP B 1 15 ? -1.141 -25.844 -17.219 1 45.62 15 ASP B N 1
ATOM 967 C CA . ASP B 1 15 ? -1.942 -24.641 -17.125 1 45.62 15 ASP B CA 1
ATOM 968 C C . ASP B 1 15 ? -1.653 -23.891 -15.828 1 45.62 15 ASP B C 1
ATOM 970 O O . ASP B 1 15 ? -2.371 -22.953 -15.469 1 45.62 15 ASP B O 1
ATOM 974 N N . GLY B 1 16 ? -0.972 -24.562 -14.906 1 49.22 16 GLY B N 1
ATOM 975 C CA . GLY B 1 16 ? -0.685 -23.875 -13.648 1 49.22 16 GLY B CA 1
ATOM 976 C C . GLY B 1 16 ? 0.26 -22.703 -13.82 1 49.22 16 GLY B C 1
ATOM 977 O O . GLY B 1 16 ? 0.998 -22.625 -14.805 1 49.22 16 GLY B O 1
ATOM 978 N N . VAL B 1 17 ? -0.131 -21.547 -13.492 1 55.53 17 VAL B N 1
ATOM 979 C CA . VAL B 1 17 ? 0.729 -20.359 -13.516 1 55.53 17 VAL B CA 1
ATOM 980 C C . VAL B 1 17 ? 2.107 -20.719 -12.961 1 55.53 17 VAL B C 1
ATOM 982 O O . VAL B 1 17 ? 2.234 -21.141 -11.812 1 55.53 17 VAL B O 1
ATOM 985 N N . ASP B 1 18 ? 2.887 -21.391 -13.789 1 59.19 18 ASP B N 1
ATOM 986 C CA . ASP B 1 18 ? 4.277 -21.531 -13.367 1 59.19 18 ASP B CA 1
ATOM 987 C C . ASP B 1 18 ? 4.848 -20.203 -12.875 1 59.19 18 ASP B C 1
ATOM 989 O O . ASP B 1 18 ? 5.234 -19.359 -13.68 1 59.19 18 ASP B O 1
ATOM 993 N N . ALA B 1 19 ? 4.355 -19.844 -11.766 1 61.38 19 ALA B N 1
ATOM 994 C CA . ALA B 1 19 ? 4.859 -18.578 -11.227 1 61.38 19 ALA B CA 1
ATOM 995 C C . ALA B 1 19 ? 6.355 -18.672 -10.938 1 61.38 19 ALA B C 1
ATOM 997 O O . ALA B 1 19 ? 6.809 -19.578 -10.242 1 61.38 19 ALA B O 1
ATOM 998 N N . ASP B 1 20 ? 7.148 -18.031 -11.812 1 72.06 20 ASP B N 1
ATOM 999 C CA . ASP B 1 20 ? 8.594 -17.891 -11.648 1 72.06 20 ASP B CA 1
ATOM 1000 C C . ASP B 1 20 ? 8.945 -17.406 -10.25 1 72.06 20 ASP B C 1
ATOM 1002 O O . ASP B 1 20 ? 8.492 -16.344 -9.82 1 72.06 20 ASP B O 1
ATOM 1006 N N . PRO B 1 21 ? 9.633 -18.25 -9.57 1 76 21 PRO B N 1
ATOM 1007 C CA . PRO B 1 21 ? 10.016 -17.906 -8.203 1 76 21 PRO B CA 1
ATOM 1008 C C . PRO B 1 21 ? 10.625 -16.5 -8.102 1 76 21 PRO B C 1
ATOM 1010 O O . PRO B 1 21 ? 10.492 -15.844 -7.07 1 76 21 PRO B O 1
ATOM 1013 N N . LEU B 1 22 ? 11.312 -16.078 -9.141 1 80.19 22 LEU B N 1
ATOM 1014 C CA . LEU B 1 22 ? 11.961 -14.781 -9.117 1 80.19 22 LEU B CA 1
ATOM 1015 C C . LEU B 1 22 ? 10.93 -13.656 -9.141 1 80.19 22 LEU B C 1
ATOM 1017 O O . LEU B 1 22 ? 11.117 -12.617 -8.5 1 80.19 22 LEU B O 1
ATOM 1021 N N . VAL B 1 23 ? 9.875 -13.852 -9.742 1 79.31 23 VAL B N 1
ATOM 1022 C CA . VAL B 1 23 ? 8.812 -12.859 -9.805 1 79.31 23 VAL B CA 1
ATOM 1023 C C . VAL B 1 23 ? 8.172 -12.695 -8.43 1 79.31 23 VAL B C 1
ATOM 1025 O O . VAL B 1 23 ? 7.934 -11.57 -7.98 1 79.31 23 VAL B O 1
ATOM 1028 N N . TRP B 1 24 ? 8.07 -13.773 -7.762 1 86 24 TRP B N 1
ATOM 1029 C CA . TRP B 1 24 ? 7.414 -13.734 -6.461 1 86 24 TRP B CA 1
ATOM 1030 C C . TRP B 1 24 ? 8.312 -13.07 -5.418 1 86 24 TRP B C 1
ATOM 1032 O O . TRP B 1 24 ? 7.82 -12.398 -4.504 1 86 24 TRP B O 1
ATOM 1042 N N . ALA B 1 25 ? 9.547 -13.289 -5.609 1 86.06 25 ALA B N 1
ATOM 1043 C CA . ALA B 1 25 ? 10.492 -12.633 -4.711 1 86.06 25 ALA B CA 1
ATOM 1044 C C . ALA B 1 25 ? 10.43 -11.109 -4.871 1 86.06 25 ALA B C 1
ATOM 1046 O O . ALA B 1 25 ? 10.516 -10.375 -3.885 1 86.06 25 ALA B O 1
ATOM 1047 N N . ALA B 1 26 ? 10.289 -10.648 -6.105 1 84.62 26 ALA B N 1
ATOM 1048 C CA . ALA B 1 26 ? 10.188 -9.219 -6.371 1 84.62 26 ALA B CA 1
ATOM 1049 C C . ALA B 1 26 ? 8.898 -8.641 -5.793 1 84.62 26 ALA B C 1
ATOM 1051 O O . ALA B 1 26 ? 8.891 -7.539 -5.242 1 84.62 26 ALA B O 1
ATOM 1052 N N . VAL B 1 27 ? 7.859 -9.375 -5.852 1 90.44 27 VAL B N 1
ATOM 1053 C CA . VAL B 1 27 ? 6.586 -8.961 -5.273 1 90.44 27 VAL B CA 1
ATOM 1054 C C . VAL B 1 27 ? 6.719 -8.852 -3.756 1 90.44 27 VAL B C 1
ATOM 1056 O O . VAL B 1 27 ? 6.293 -7.863 -3.158 1 90.44 27 VAL B O 1
ATOM 1059 N N . ASP B 1 28 ? 7.375 -9.844 -3.26 1 91.75 28 ASP B N 1
ATOM 1060 C CA . ASP B 1 28 ? 7.578 -9.859 -1.814 1 91.75 28 ASP B CA 1
ATOM 1061 C C . ASP B 1 28 ? 8.375 -8.641 -1.36 1 91.75 28 ASP B C 1
ATOM 1063 O O . ASP B 1 28 ? 8.047 -8.016 -0.345 1 91.75 28 ASP B O 1
ATOM 1067 N N . GLU B 1 29 ? 9.359 -8.312 -2.109 1 93.19 29 GLU B N 1
ATOM 1068 C CA . GLU B 1 29 ? 10.172 -7.141 -1.792 1 93.19 29 GLU B CA 1
ATOM 1069 C C . GLU B 1 29 ? 9.344 -5.863 -1.857 1 93.19 29 GLU B C 1
ATOM 1071 O O . GLU B 1 29 ? 9.453 -5 -0.982 1 93.19 29 GLU B O 1
ATOM 1076 N N . SER B 1 30 ? 8.555 -5.758 -2.848 1 93.88 30 SER B N 1
ATOM 1077 C CA . SER B 1 30 ? 7.68 -4.598 -2.971 1 93.88 30 SER B CA 1
ATOM 1078 C C . SER B 1 30 ? 6.727 -4.496 -1.785 1 93.88 30 SER B C 1
ATOM 1080 O O . SER B 1 30 ? 6.512 -3.41 -1.245 1 93.88 30 SER B O 1
ATOM 1082 N N . LEU B 1 31 ? 6.215 -5.605 -1.327 1 96.31 31 LEU B N 1
ATOM 1083 C CA . LEU B 1 31 ? 5.285 -5.605 -0.205 1 96.31 31 LEU B CA 1
ATOM 1084 C C . LEU B 1 31 ? 5.984 -5.18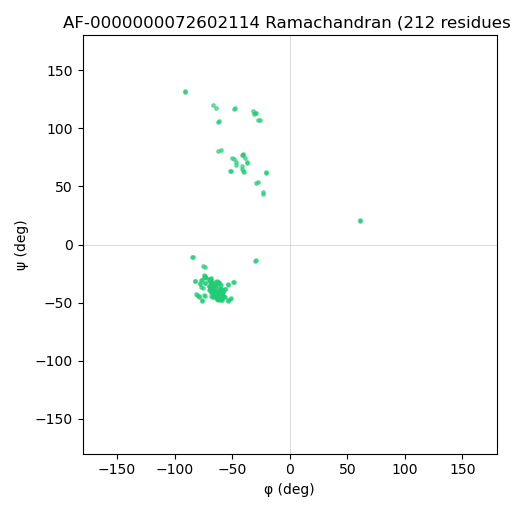4 1.083 1 96.31 31 LEU B C 1
ATOM 1086 O O . LEU B 1 31 ? 5.387 -4.504 1.922 1 96.31 31 LEU B O 1
ATOM 1090 N N . ARG B 1 32 ? 7.258 -5.543 1.216 1 96.5 32 ARG B N 1
ATOM 1091 C CA . ARG B 1 32 ? 8.031 -5.145 2.389 1 96.5 32 ARG B CA 1
ATOM 1092 C C . ARG B 1 32 ? 8.273 -3.641 2.4 1 96.5 32 ARG B C 1
ATOM 1094 O O . ARG B 1 32 ? 8.172 -2.998 3.447 1 96.5 32 ARG B O 1
ATOM 1101 N N . GLU B 1 33 ? 8.562 -3.166 1.237 1 97.62 33 GLU B N 1
ATOM 1102 C CA . GLU B 1 33 ? 8.781 -1.726 1.146 1 97.62 33 GLU B CA 1
ATOM 1103 C C . GLU B 1 33 ? 7.508 -0.952 1.482 1 97.62 33 GLU B C 1
ATOM 1105 O O . GLU B 1 33 ? 7.555 0.04 2.213 1 97.62 33 GLU B O 1
ATOM 1110 N N . VAL B 1 34 ? 6.441 -1.423 1.038 1 97.38 34 VAL B N 1
ATOM 1111 C CA . VAL B 1 34 ? 5.164 -0.772 1.312 1 97.38 34 VAL B CA 1
ATOM 1112 C C . VAL B 1 34 ? 4.859 -0.842 2.807 1 97.38 34 VAL B C 1
ATOM 1114 O O . VAL B 1 34 ? 4.402 0.138 3.4 1 97.38 34 VAL B O 1
ATOM 1117 N N . GLN B 1 35 ? 5.152 -1.977 3.402 1 97.19 35 GLN B N 1
ATOM 1118 C CA . GLN B 1 35 ? 4.945 -2.121 4.84 1 97.19 35 GLN B CA 1
ATOM 1119 C C . GLN B 1 35 ? 5.711 -1.054 5.617 1 97.19 35 GLN B C 1
ATOM 1121 O O . GLN B 1 35 ? 5.168 -0.442 6.539 1 97.19 35 GLN B O 1
ATOM 1126 N N . SER B 1 36 ? 6.926 -0.883 5.207 1 98 36 SER B N 1
ATOM 1127 C CA . SER B 1 36 ? 7.746 0.11 5.891 1 98 36 SER B CA 1
ATOM 1128 C C . SER B 1 36 ? 7.156 1.51 5.746 1 98 36 SER B C 1
ATOM 1130 O O . SER B 1 36 ? 7.125 2.279 6.707 1 98 36 SER B O 1
ATOM 1132 N N . MET B 1 37 ? 6.68 1.812 4.602 1 97.75 37 MET B N 1
ATOM 1133 C CA . MET B 1 37 ? 6.098 3.129 4.355 1 97.75 37 MET B CA 1
ATOM 1134 C C . MET B 1 37 ? 4.773 3.287 5.098 1 97.75 37 MET B C 1
ATOM 1136 O O . MET B 1 37 ? 4.461 4.371 5.598 1 97.75 37 MET B O 1
ATOM 1140 N N . LEU B 1 38 ? 4.059 2.273 5.191 1 97.19 38 LEU B N 1
A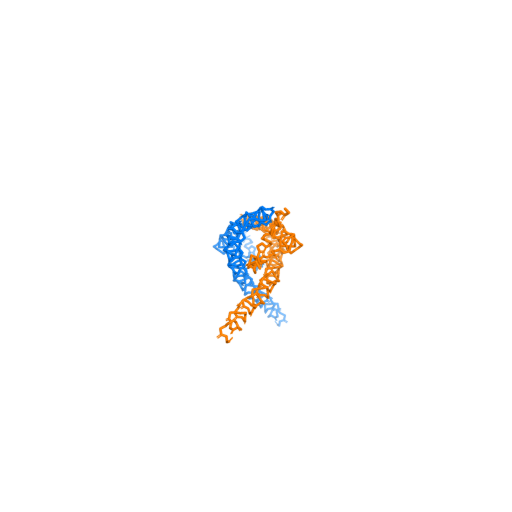TOM 1141 C CA . LEU B 1 38 ? 2.814 2.297 5.953 1 97.19 38 LEU B CA 1
ATOM 1142 C C . LEU B 1 38 ? 3.086 2.572 7.43 1 97.19 38 LEU B C 1
ATOM 1144 O O . LEU B 1 38 ? 2.428 3.418 8.039 1 97.19 38 LEU B O 1
ATOM 1148 N N . ASP B 1 39 ? 4.082 1.839 7.973 1 97.88 39 ASP B N 1
ATOM 1149 C CA . ASP B 1 39 ? 4.469 2.066 9.359 1 97.88 39 ASP B CA 1
ATOM 1150 C C . ASP B 1 39 ? 4.895 3.518 9.578 1 97.88 39 ASP B C 1
ATOM 1152 O O . ASP B 1 39 ? 4.484 4.145 10.562 1 97.88 39 ASP B O 1
ATOM 1156 N N . ARG B 1 40 ? 5.648 3.998 8.688 1 97.94 40 ARG B N 1
ATOM 1157 C CA . ARG B 1 40 ? 6.098 5.383 8.805 1 97.94 40 ARG B CA 1
ATOM 1158 C C . ARG B 1 40 ? 4.93 6.352 8.664 1 97.94 40 ARG B C 1
ATOM 1160 O O . ARG B 1 40 ? 4.852 7.344 9.391 1 97.94 40 ARG B O 1
ATOM 1167 N N . ASN B 1 41 ? 4.023 6.098 7.773 1 96.62 41 ASN B N 1
ATOM 1168 C CA . ASN B 1 41 ? 2.857 6.957 7.594 1 96.62 41 ASN B CA 1
ATOM 1169 C C . ASN B 1 41 ? 2.018 7.031 8.867 1 96.62 41 ASN B C 1
ATOM 1171 O O . ASN B 1 41 ? 1.539 8.102 9.234 1 96.62 41 ASN B O 1
ATOM 1175 N N . ARG B 1 42 ? 1.892 5.938 9.547 1 95.81 42 ARG B N 1
ATOM 1176 C CA . ARG B 1 42 ? 1.161 5.926 10.812 1 95.81 42 ARG B CA 1
ATOM 1177 C C . ARG B 1 42 ? 1.84 6.816 11.844 1 95.81 42 ARG B C 1
ATOM 1179 O O . ARG B 1 42 ? 1.171 7.562 12.562 1 95.81 42 ARG B O 1
ATOM 1186 N N . ARG B 1 43 ? 3.098 6.73 11.914 1 97.12 43 ARG B N 1
ATOM 1187 C CA . ARG B 1 43 ? 3.836 7.562 12.852 1 97.12 43 ARG B CA 1
ATOM 1188 C C . ARG B 1 43 ? 3.727 9.039 12.484 1 97.12 43 ARG B C 1
ATOM 1190 O O . ARG B 1 43 ? 3.576 9.898 13.359 1 97.12 43 ARG B O 1
ATOM 1197 N N . LEU B 1 44 ? 3.756 9.336 11.156 1 95.88 44 LEU B N 1
ATOM 1198 C CA . LEU B 1 44 ? 3.629 10.719 10.695 1 95.88 44 LEU B CA 1
ATOM 1199 C C . LEU B 1 44 ? 2.273 11.297 11.078 1 95.88 44 LEU B C 1
ATOM 1201 O O . LEU B 1 44 ? 2.193 12.43 11.555 1 95.88 44 LEU B O 1
ATOM 1205 N N . ILE B 1 45 ? 1.29 10.508 10.914 1 93.56 45 ILE B N 1
ATOM 1206 C CA . ILE B 1 45 ? -0.055 10.961 11.25 1 93.56 45 ILE B CA 1
ATOM 1207 C C . ILE B 1 45 ? -0.154 11.227 12.75 1 93.56 45 ILE B C 1
ATOM 1209 O O . ILE B 1 45 ? -0.72 12.242 13.172 1 93.56 45 ILE B O 1
ATOM 1213 N N . GLU B 1 46 ? 0.427 10.398 13.594 1 93.38 46 GLU B N 1
ATOM 1214 C CA . GLU B 1 46 ? 0.431 10.586 15.047 1 93.38 46 GLU B CA 1
ATOM 1215 C C . GLU B 1 46 ? 1.15 11.875 15.43 1 93.38 46 GLU B C 1
ATOM 1217 O O . GLU B 1 46 ? 0.659 12.648 16.25 1 93.38 46 GLU B O 1
ATOM 1222 N N . GLU B 1 47 ? 2.268 12.062 14.789 1 94.31 47 GLU B N 1
ATOM 1223 C CA . GLU B 1 47 ? 3.051 13.266 15.078 1 94.31 47 GLU B CA 1
ATOM 1224 C C . GLU B 1 47 ? 2.305 14.523 14.664 1 94.31 47 GLU B C 1
ATOM 1226 O O . GLU B 1 47 ? 2.285 15.516 15.406 1 94.31 47 GLU B O 1
ATOM 1231 N N . VAL B 1 48 ? 1.69 14.523 13.5 1 91.81 48 VAL B N 1
ATOM 1232 C CA . VAL B 1 48 ? 0.899 15.656 13.023 1 91.81 48 VAL B CA 1
ATOM 1233 C C . VAL B 1 48 ? -0.219 15.961 14.016 1 91.81 48 VAL B C 1
ATOM 1235 O O . VAL B 1 48 ? -0.443 17.109 14.375 1 91.81 48 VAL B O 1
ATOM 1238 N N . ASN B 1 49 ? -0.843 14.922 14.539 1 89.88 49 ASN B N 1
ATOM 1239 C CA . ASN B 1 49 ? -1.944 15.078 15.484 1 89.88 49 ASN B CA 1
ATOM 1240 C C . ASN B 1 49 ? -1.468 15.672 16.812 1 89.88 49 ASN B C 1
ATOM 1242 O O . ASN B 1 49 ? -2.113 16.562 17.359 1 89.88 49 ASN B O 1
ATOM 1246 N N . GLU B 1 50 ? -0.419 15.172 17.266 1 90.56 50 GLU B N 1
ATOM 1247 C CA . GLU B 1 50 ? 0.143 15.68 18.516 1 90.56 50 GLU B CA 1
ATOM 1248 C C . GLU B 1 50 ? 0.501 17.156 18.406 1 90.56 50 GLU B C 1
ATOM 1250 O O . GLU B 1 50 ? 0.239 17.938 19.312 1 90.56 50 GLU B O 1
ATOM 1255 N N . ASN B 1 51 ? 1.066 17.469 17.266 1 91 51 ASN B N 1
ATOM 1256 C CA . ASN B 1 51 ? 1.427 18.859 17.016 1 91 51 ASN B CA 1
ATOM 1257 C C . ASN B 1 51 ? 0.193 19.766 16.953 1 91 51 ASN B C 1
ATOM 1259 O O . ASN B 1 51 ? 0.201 20.875 17.484 1 91 51 ASN B O 1
ATOM 1263 N N . GLN B 1 52 ? -0.829 19.281 16.312 1 84.62 52 GLN B N 1
ATOM 1264 C CA . GLN B 1 52 ? -2.072 20.031 16.203 1 84.62 52 GLN B CA 1
ATOM 1265 C C . GLN B 1 52 ? -2.721 20.234 17.578 1 84.62 52 GLN B C 1
ATOM 1267 O O . GLN B 1 52 ? -3.24 21.312 17.859 1 84.62 52 GLN B O 1
ATOM 1272 N N . GLN B 1 53 ? -2.58 19.219 18.438 1 85.38 53 GLN B N 1
ATOM 1273 C CA . GLN B 1 53 ? -3.188 19.266 19.766 1 85.38 53 GLN B CA 1
ATOM 1274 C C . GLN B 1 53 ? -2.42 20.219 20.688 1 85.38 53 GLN B C 1
ATOM 1276 O O . GLN B 1 53 ? -3 20.828 21.578 1 85.38 53 GLN B O 1
ATOM 1281 N N . SER B 1 54 ? -1.168 20.391 20.391 1 87.31 54 SER B N 1
ATOM 1282 C CA . SER B 1 54 ? -0.345 21.266 21.234 1 87.31 54 SER B CA 1
ATOM 1283 C C . SER B 1 54 ? -0.682 22.734 21 1 87.31 54 SER B C 1
ATOM 1285 O O . SER B 1 54 ? -0.415 23.578 21.859 1 87.31 54 SER B O 1
ATOM 1287 N N . ARG B 1 55 ? -1.155 23.047 19.797 1 84.25 55 ARG B N 1
ATOM 1288 C CA . ARG B 1 55 ? -1.548 24.391 19.359 1 84.25 55 ARG B CA 1
ATOM 1289 C C . ARG B 1 55 ? -0.369 25.344 19.422 1 84.25 55 ARG B C 1
ATOM 1291 O O . ARG B 1 55 ? -0.559 26.562 19.531 1 84.25 55 ARG B O 1
ATOM 1298 N N . LEU B 1 56 ? 0.899 24.828 19.422 1 87.69 56 LEU B N 1
ATOM 1299 C CA . LEU B 1 56 ? 2.105 25.641 19.422 1 87.69 56 LEU B CA 1
ATOM 1300 C C . LEU B 1 56 ? 2.572 25.922 18 1 87.69 56 LEU B C 1
ATOM 1302 O O . LEU B 1 56 ? 2.555 25.031 17.141 1 87.69 56 LEU B O 1
ATOM 1306 N N . ARG B 1 57 ? 2.84 27.156 17.734 1 85.31 57 ARG B N 1
ATOM 1307 C CA . ARG B 1 57 ? 3.176 27.609 16.391 1 85.31 57 ARG B CA 1
ATOM 1308 C C . ARG B 1 57 ? 4.332 26.797 15.805 1 85.31 57 ARG B C 1
ATOM 1310 O O . ARG B 1 57 ? 4.305 26.406 14.633 1 85.31 57 ARG B O 1
ATOM 1317 N N . HIS B 1 58 ? 5.34 26.625 16.547 1 86.25 58 HIS B N 1
ATOM 1318 C CA . HIS B 1 58 ? 6.5 25.922 16.031 1 86.25 58 HIS B CA 1
ATOM 1319 C C . HIS B 1 58 ? 6.145 24.484 15.656 1 86.25 58 HIS B C 1
ATOM 1321 O O . HIS B 1 58 ? 6.707 23.922 14.711 1 86.25 58 HIS B O 1
ATOM 1327 N N . ASN B 1 59 ? 5.23 23.891 16.359 1 88.62 59 ASN B N 1
ATOM 1328 C CA . ASN B 1 59 ? 4.742 22.562 16.047 1 88.62 59 ASN B CA 1
ATOM 1329 C C . ASN B 1 59 ? 3.939 22.547 14.742 1 88.62 59 ASN B C 1
ATOM 1331 O O . ASN B 1 59 ? 4.043 21.609 13.953 1 88.62 59 ASN B O 1
ATOM 1335 N N . MET B 1 60 ? 3.252 23.5 14.555 1 84 60 MET B N 1
ATOM 1336 C CA . MET B 1 60 ? 2.459 23.594 13.336 1 84 60 MET B CA 1
ATOM 1337 C C . MET B 1 60 ? 3.359 23.75 12.109 1 84 60 MET B C 1
ATOM 1339 O O . MET B 1 60 ? 3.053 23.234 11.039 1 84 60 MET B O 1
ATOM 1343 N N . VAL B 1 61 ? 4.406 24.547 12.305 1 88.44 61 VAL B N 1
ATOM 1344 C CA . VAL B 1 61 ? 5.387 24.703 11.234 1 88.44 61 VAL B CA 1
ATOM 1345 C C . VAL B 1 61 ? 6.023 23.359 10.906 1 88.44 61 VAL B C 1
ATOM 1347 O O . VAL B 1 61 ? 6.215 23.016 9.742 1 88.44 61 VAL B O 1
ATOM 1350 N N . LYS B 1 62 ? 6.273 22.5 11.906 1 93.5 62 LYS B N 1
ATOM 1351 C CA . LYS B 1 62 ? 6.801 21.156 11.719 1 93.5 62 LYS B CA 1
ATOM 1352 C C . LYS B 1 62 ? 5.812 20.281 10.953 1 93.5 62 LYS B C 1
ATOM 1354 O O . LYS B 1 62 ? 6.215 19.406 10.172 1 93.5 62 LYS B O 1
ATOM 1359 N N . ASN B 1 63 ? 4.559 20.547 11.148 1 90.69 63 ASN B N 1
ATOM 1360 C CA . ASN B 1 63 ? 3.523 19.75 10.492 1 90.69 63 ASN B CA 1
ATOM 1361 C C . ASN B 1 63 ? 3.594 19.891 8.977 1 90.69 63 ASN B C 1
ATOM 1363 O O . ASN B 1 63 ? 3.287 18.938 8.25 1 90.69 63 ASN B O 1
ATOM 1367 N N . VAL B 1 64 ? 3.986 20.969 8.562 1 88 64 VAL B N 1
ATOM 1368 C CA . VAL B 1 64 ? 4.117 21.172 7.121 1 88 64 VAL B CA 1
ATOM 1369 C C . VAL B 1 64 ? 5.098 20.141 6.551 1 88 64 VAL B C 1
ATOM 1371 O O . VAL B 1 64 ? 4.801 19.469 5.559 1 88 64 VAL B O 1
ATOM 1374 N N . SER B 1 65 ? 6.207 20 7.195 1 93.5 65 SER B N 1
ATOM 1375 C CA . SER B 1 65 ? 7.223 19.047 6.734 1 93.5 65 SER B CA 1
ATOM 1376 C C . SER B 1 65 ? 6.75 17.609 6.898 1 93.5 65 SER B C 1
ATOM 1378 O O . SER B 1 65 ? 7.043 16.766 6.059 1 93.5 65 SER B O 1
ATOM 1380 N N . LEU B 1 66 ? 6.027 17.312 7.875 1 94.62 66 LEU B N 1
ATOM 1381 C CA . LEU B 1 66 ? 5.5 15.977 8.102 1 94.62 66 LEU B CA 1
ATOM 1382 C C . LEU B 1 66 ? 4.492 15.594 7.023 1 94.62 66 LEU B C 1
ATOM 1384 O O . LEU B 1 66 ? 4.5 14.469 6.527 1 94.62 66 LEU B O 1
ATOM 1388 N N . ILE B 1 67 ? 3.689 16.516 6.707 1 91.88 67 ILE B N 1
ATOM 1389 C CA . ILE B 1 67 ? 2.664 16.281 5.695 1 91.88 67 ILE B CA 1
ATOM 1390 C C . ILE B 1 67 ? 3.318 16.094 4.328 1 91.88 67 ILE B C 1
ATOM 1392 O O . ILE B 1 67 ? 2.881 15.266 3.529 1 91.88 67 ILE B O 1
ATOM 1396 N N . GLN B 1 68 ? 4.379 16.844 4.117 1 92.38 68 GLN B N 1
ATOM 1397 C CA . GLN B 1 68 ? 5.121 16.672 2.873 1 92.38 68 GLN B CA 1
ATOM 1398 C C . GLN B 1 68 ? 5.738 15.281 2.779 1 92.38 68 GLN B C 1
ATOM 1400 O O . GLN B 1 68 ? 5.734 14.664 1.714 1 92.38 68 GLN B O 1
ATOM 1405 N N . GLU B 1 69 ? 6.301 14.789 3.844 1 95.69 69 GLU B N 1
ATOM 1406 C CA . GLU B 1 69 ? 6.848 13.43 3.865 1 95.69 69 GLU B CA 1
ATOM 1407 C C . GLU B 1 69 ? 5.758 12.391 3.639 1 95.69 69 GLU B C 1
ATOM 1409 O O . GLU B 1 69 ? 5.945 11.438 2.877 1 95.69 69 GLU B O 1
ATOM 1414 N N . LEU B 1 70 ? 4.652 12.609 4.238 1 94.94 70 LEU B N 1
ATOM 1415 C CA . LEU B 1 70 ? 3.506 11.727 4.066 1 94.94 70 LEU B CA 1
ATOM 1416 C C . LEU B 1 70 ? 3.08 11.672 2.602 1 94.94 70 LEU B C 1
ATOM 1418 O O . LEU B 1 70 ? 2.885 10.586 2.049 1 94.94 70 LEU B O 1
ATOM 1422 N N . ASN B 1 71 ? 2.988 12.82 2.086 1 91.44 71 ASN B N 1
ATOM 1423 C CA . ASN B 1 71 ? 2.604 12.898 0.681 1 91.44 71 ASN B CA 1
ATOM 1424 C C . ASN B 1 71 ? 3.604 12.18 -0.217 1 91.44 71 ASN B C 1
ATOM 1426 O O . ASN B 1 71 ? 3.215 11.508 -1.176 1 91.44 71 ASN B O 1
ATOM 1430 N N . GLY B 1 72 ? 4.852 12.352 0.034 1 95 72 GLY B N 1
ATOM 1431 C CA . GLY B 1 72 ? 5.871 11.633 -0.711 1 95 72 GLY B CA 1
ATOM 1432 C C . GLY B 1 72 ? 5.754 10.125 -0.59 1 95 72 GLY B C 1
ATOM 1433 O O . GLY B 1 72 ? 5.91 9.406 -1.577 1 95 72 GLY B O 1
ATOM 1434 N N . ASN B 1 73 ? 5.465 9.711 0.614 1 96.81 73 ASN B N 1
ATOM 1435 C CA . ASN B 1 73 ? 5.289 8.281 0.845 1 96.81 73 ASN B CA 1
ATOM 1436 C C . ASN B 1 73 ? 4.082 7.734 0.09 1 96.81 73 ASN B C 1
ATOM 1438 O O . ASN B 1 73 ? 4.133 6.633 -0.462 1 96.81 73 ASN B O 1
ATOM 1442 N N . ILE B 1 74 ? 3.02 8.477 0.101 1 96.06 74 ILE B N 1
ATOM 1443 C CA . ILE B 1 74 ? 1.813 8.078 -0.616 1 96.06 74 ILE B CA 1
ATOM 1444 C C . ILE B 1 74 ? 2.123 7.93 -2.104 1 96.06 74 ILE B C 1
ATOM 1446 O O . ILE B 1 74 ? 1.767 6.922 -2.719 1 96.06 74 ILE B O 1
ATOM 1450 N N . ALA B 1 75 ? 2.846 8.867 -2.686 1 95.56 75 ALA B N 1
ATOM 1451 C CA . ALA B 1 75 ? 3.203 8.828 -4.102 1 95.56 75 ALA B CA 1
ATOM 1452 C C . ALA B 1 75 ? 4.09 7.629 -4.414 1 95.56 75 ALA B C 1
ATOM 1454 O O . ALA B 1 75 ? 3.943 6.992 -5.461 1 95.56 75 ALA B O 1
ATOM 1455 N N . LYS B 1 76 ? 5.012 7.344 -3.555 1 97.19 76 LYS B N 1
ATOM 1456 C CA . LYS B 1 76 ? 5.922 6.219 -3.764 1 97.19 76 LYS B CA 1
ATOM 1457 C C . LYS B 1 76 ? 5.172 4.891 -3.725 1 97.19 76 LYS B C 1
ATOM 1459 O O . LYS B 1 76 ? 5.426 4.004 -4.543 1 97.19 76 LYS B O 1
ATOM 1464 N N . VAL B 1 77 ? 4.27 4.754 -2.777 1 97.25 77 VAL B N 1
ATOM 1465 C CA . VAL B 1 77 ? 3.473 3.533 -2.699 1 97.25 77 VAL B CA 1
ATOM 1466 C C . VAL B 1 77 ? 2.623 3.393 -3.961 1 97.25 77 VAL B C 1
ATOM 1468 O O . VAL B 1 77 ? 2.525 2.305 -4.535 1 97.25 77 VAL B O 1
ATOM 1471 N N . LEU B 1 78 ? 1.965 4.473 -4.344 1 96.88 78 LEU B N 1
ATOM 1472 C CA . LEU B 1 78 ? 1.188 4.477 -5.578 1 96.88 78 LEU B CA 1
ATOM 1473 C C . LEU B 1 78 ? 2.023 3.969 -6.75 1 96.88 78 LEU B C 1
ATOM 1475 O O . LEU B 1 78 ? 1.563 3.133 -7.527 1 96.88 78 LEU B O 1
ATOM 1479 N N . SER B 1 79 ? 3.215 4.441 -6.871 1 97.12 79 SER B N 1
ATOM 1480 C CA . SER B 1 79 ? 4.102 4.035 -7.953 1 97.12 79 SER B CA 1
ATOM 1481 C C . SER B 1 79 ? 4.449 2.555 -7.855 1 97.12 79 SER B C 1
ATOM 1483 O O . SER B 1 79 ? 4.449 1.844 -8.867 1 97.12 79 SER B O 1
ATOM 1485 N N . LEU B 1 80 ? 4.781 2.07 -6.668 1 96.5 80 LEU B N 1
ATOM 1486 C CA . LEU B 1 80 ? 5.133 0.67 -6.461 1 96.5 80 LEU B CA 1
ATOM 1487 C C . LEU B 1 80 ? 3.99 -0.247 -6.879 1 96.5 80 LEU B C 1
ATOM 1489 O O . LEU B 1 80 ? 4.211 -1.246 -7.566 1 96.5 80 LEU B O 1
ATOM 1493 N N . TYR B 1 81 ? 2.832 0.147 -6.598 1 95.88 81 TYR B N 1
ATOM 1494 C CA . TYR B 1 81 ? 1.688 -0.704 -6.906 1 95.88 81 TYR B CA 1
ATOM 1495 C C . TYR B 1 81 ? 1.274 -0.55 -8.367 1 95.88 81 TYR B C 1
ATOM 1497 O O . TYR B 1 81 ? 0.734 -1.482 -8.969 1 95.88 81 TYR B O 1
ATOM 1505 N N . SER B 1 82 ? 1.464 0.616 -8.906 1 95.56 82 SER B N 1
ATOM 1506 C CA . SER B 1 82 ? 1.27 0.757 -10.344 1 95.56 82 SER B CA 1
ATOM 1507 C C . SER B 1 82 ? 2.186 -0.183 -11.125 1 95.56 82 SER B C 1
ATOM 1509 O O . SER B 1 82 ? 1.748 -0.842 -12.07 1 95.56 82 SER B O 1
ATOM 1511 N N . ASP B 1 83 ? 3.422 -0.265 -10.656 1 93.19 83 ASP B N 1
ATOM 1512 C CA . ASP B 1 83 ? 4.379 -1.167 -11.289 1 93.19 83 ASP B CA 1
ATOM 1513 C C . ASP B 1 83 ? 3.961 -2.625 -11.109 1 93.19 83 ASP B C 1
ATOM 1515 O O . ASP B 1 83 ? 4.008 -3.41 -12.062 1 93.19 83 ASP B O 1
ATOM 1519 N N . LEU B 1 84 ? 3.572 -3.004 -9.992 1 91.44 84 LEU B N 1
ATOM 1520 C CA . LEU B 1 84 ? 3.119 -4.359 -9.711 1 91.44 84 LEU B CA 1
ATOM 1521 C C . LEU B 1 84 ? 1.897 -4.711 -10.555 1 91.44 84 LEU B C 1
ATOM 1523 O O . LEU B 1 84 ? 1.83 -5.797 -11.141 1 91.44 84 LEU B O 1
ATOM 1527 N N . ASN B 1 85 ? 0.969 -3.844 -10.586 1 91.31 85 ASN B N 1
ATOM 1528 C CA . ASN B 1 85 ? -0.24 -4.043 -11.383 1 91.31 85 ASN B CA 1
ATOM 1529 C C . ASN B 1 85 ? 0.086 -4.25 -12.859 1 91.31 85 ASN B C 1
ATOM 1531 O O . ASN B 1 85 ? -0.486 -5.129 -13.508 1 91.31 85 ASN B O 1
ATOM 1535 N N . SER B 1 86 ? 0.969 -3.43 -13.312 1 89.75 86 SER B N 1
ATOM 1536 C CA . SER B 1 86 ? 1.38 -3.533 -14.711 1 89.75 86 SER B CA 1
ATOM 1537 C C . SER B 1 86 ? 2.041 -4.879 -14.992 1 89.75 86 SER B C 1
ATOM 1539 O O . SER B 1 86 ? 1.8 -5.488 -16.031 1 89.75 86 SER B O 1
ATOM 1541 N N . ASN B 1 87 ? 2.854 -5.32 -14.086 1 82.81 87 ASN B N 1
ATOM 1542 C CA . ASN B 1 87 ? 3.531 -6.605 -14.227 1 82.81 87 ASN B CA 1
ATOM 1543 C C . ASN B 1 87 ? 2.539 -7.762 -14.234 1 82.81 87 ASN B C 1
ATOM 1545 O O . ASN B 1 87 ? 2.668 -8.688 -15.047 1 82.81 87 ASN B O 1
ATOM 1549 N N . PHE B 1 88 ? 1.563 -7.738 -13.406 1 80.69 88 PHE B N 1
ATOM 1550 C CA . PHE B 1 88 ? 0.566 -8.805 -13.344 1 80.69 88 PHE B CA 1
ATOM 1551 C C . PHE B 1 88 ? -0.378 -8.727 -14.539 1 80.69 88 PHE B C 1
ATOM 1553 O O . PHE B 1 88 ? -0.752 -9.75 -15.109 1 80.69 88 PHE B O 1
ATOM 1560 N N . SER B 1 89 ? -0.816 -7.668 -14.883 1 77.25 89 SER B N 1
ATOM 1561 C CA . SER B 1 89 ? -1.673 -7.512 -16.062 1 77.25 89 SER B CA 1
ATOM 1562 C C . SER B 1 89 ? -0.996 -8.055 -17.312 1 77.25 89 SER B C 1
ATOM 1564 O O . SER B 1 89 ? -1.644 -8.688 -18.141 1 77.25 89 SER B O 1
ATOM 1566 N N . ALA B 1 90 ? 0.244 -7.867 -17.453 1 73.69 90 ALA B N 1
ATOM 1567 C CA . ALA B 1 90 ? 1.006 -8.359 -18.594 1 73.69 90 ALA B CA 1
ATOM 1568 C C . ALA B 1 90 ? 1.116 -9.883 -18.562 1 73.69 90 ALA B C 1
ATOM 1570 O O . ALA B 1 90 ? 1.029 -10.539 -19.609 1 73.69 90 ALA B O 1
ATOM 1571 N N . SER B 1 91 ? 1.284 -10.43 -17.438 1 68.38 91 SER B N 1
ATOM 1572 C CA . SER B 1 91 ? 1.427 -11.875 -17.297 1 68.38 91 SER B CA 1
ATOM 1573 C C . SER B 1 91 ? 0.126 -12.594 -17.641 1 68.38 91 SER B C 1
ATOM 1575 O O . SER B 1 91 ? 0.145 -13.656 -18.266 1 68.38 91 SER B O 1
ATOM 1577 N N . PHE B 1 92 ? -0.982 -12.125 -17.312 1 67.88 92 PHE B N 1
ATOM 1578 C CA . PHE B 1 92 ? -2.27 -12.758 -17.578 1 67.88 92 PHE B CA 1
ATOM 1579 C C . PHE B 1 92 ? -2.717 -12.484 -19 1 67.88 92 PHE B C 1
ATOM 1581 O O . PHE B 1 92 ? -3.352 -13.328 -19.641 1 67.88 92 PHE B O 1
ATOM 1588 N N . GLN B 1 93 ? -2.574 -11.352 -19.453 1 62.28 93 GLN B N 1
ATOM 1589 C CA . GLN B 1 93 ? -2.881 -11.117 -20.859 1 62.28 93 GLN B CA 1
ATOM 1590 C C . GLN B 1 93 ? -2.125 -12.094 -21.75 1 62.28 93 GLN B C 1
ATOM 1592 O O . GLN B 1 93 ? -2.664 -12.57 -22.75 1 62.28 93 GLN B O 1
ATOM 1597 N N . ASN B 1 94 ? -0.972 -12.406 -21.328 1 59.28 94 ASN B N 1
ATOM 1598 C CA . ASN B 1 94 ? -0.163 -13.344 -22.094 1 59.28 94 ASN B CA 1
ATOM 1599 C C . ASN B 1 94 ? -0.65 -14.773 -21.922 1 59.28 94 ASN B C 1
ATOM 1601 O O . ASN B 1 94 ? -0.608 -15.57 -22.859 1 59.28 94 ASN B O 1
ATOM 1605 N N . HIS B 1 95 ? -1.054 -15.039 -20.766 1 57.91 95 HIS B N 1
ATOM 1606 C CA . HIS B 1 95 ? -1.525 -16.391 -20.5 1 57.91 95 HIS B CA 1
ATOM 1607 C C . HIS B 1 95 ? -2.92 -16.609 -21.078 1 57.91 95 HIS B C 1
ATOM 1609 O O . HIS B 1 95 ? -3.227 -17.703 -21.578 1 57.91 95 HIS B O 1
ATOM 1615 N N . HIS B 1 96 ? -3.844 -15.719 -20.844 1 55.34 96 HIS B N 1
ATOM 1616 C CA . HIS B 1 96 ? -5.152 -15.883 -21.453 1 55.34 96 HIS B CA 1
ATOM 1617 C C . HIS B 1 96 ? -5.047 -15.914 -22.984 1 55.34 96 HIS B C 1
ATOM 1619 O O . HIS B 1 96 ? -5.797 -16.625 -23.641 1 55.34 96 HIS B O 1
ATOM 1625 N N . HIS B 1 97 ? -4.121 -15.148 -23.453 1 50.41 97 HIS B N 1
ATOM 1626 C CA . HIS B 1 97 ? -3.941 -15.25 -24.906 1 50.41 97 HIS B CA 1
ATOM 1627 C C . HIS B 1 97 ? -3.359 -16.609 -25.297 1 50.41 97 HIS B C 1
ATOM 1629 O O . HIS B 1 97 ? -3.686 -17.141 -26.359 1 50.41 97 HIS B O 1
ATOM 1635 N N . HIS B 1 98 ? -2.637 -17.094 -24.438 1 48.69 98 HIS B N 1
ATOM 1636 C CA . HIS B 1 98 ? -2.029 -18.359 -24.812 1 48.69 98 HIS B CA 1
ATOM 1637 C C . HIS B 1 98 ? -3.02 -19.516 -24.656 1 48.69 98 HIS B C 1
ATOM 1639 O O . HIS B 1 98 ? -3.012 -20.453 -25.438 1 48.69 98 HIS B O 1
ATOM 1645 N N . SER B 1 99 ? -3.715 -19.484 -23.547 1 51 99 SER B N 1
ATOM 1646 C CA . SER B 1 99 ? -4.625 -20.609 -23.391 1 51 99 SER B CA 1
ATOM 1647 C C . SER B 1 99 ? -5.781 -20.516 -24.391 1 51 99 SER B C 1
ATOM 1649 O O . SER B 1 99 ? -6.324 -21.547 -24.812 1 51 99 SER B O 1
ATOM 1651 N N . ALA B 1 100 ? -6.305 -19.312 -24.641 1 50.84 100 ALA B N 1
ATOM 1652 C CA . ALA B 1 100 ? -7.391 -19.219 -25.609 1 50.84 100 ALA B CA 1
ATOM 1653 C C . ALA B 1 100 ? -6.914 -19.609 -27 1 50.84 100 ALA B C 1
ATOM 1655 O O . ALA B 1 100 ? -7.699 -20.094 -27.812 1 50.84 100 ALA B O 1
ATOM 1656 N N . ALA B 1 101 ? -5.773 -19.297 -27.281 1 50.12 101 ALA B N 1
ATOM 1657 C CA . ALA B 1 101 ? -5.297 -19.594 -28.641 1 50.12 101 ALA B CA 1
ATOM 1658 C C . ALA B 1 101 ? -5.129 -21.094 -28.859 1 50.12 101 ALA B C 1
ATOM 1660 O O . ALA B 1 101 ? -5.297 -21.594 -29.969 1 50.12 101 ALA B O 1
ATOM 1661 N N . ASN B 1 102 ? -4.797 -21.75 -27.828 1 47.62 102 ASN B N 1
ATOM 1662 C CA . ASN B 1 102 ? -4.555 -23.172 -28.031 1 47.62 102 ASN B CA 1
ATOM 1663 C C . ASN B 1 102 ? -5.859 -23.953 -28.172 1 47.62 102 ASN B C 1
ATOM 1665 O O . ASN B 1 102 ? -5.895 -25.016 -28.797 1 47.62 102 ASN B O 1
ATOM 1669 N N . VAL B 1 103 ? -6.902 -23.422 -27.484 1 54 103 VAL B N 1
ATOM 1670 C CA . VAL B 1 103 ? -8.172 -24.125 -27.609 1 54 103 VAL B CA 1
ATOM 1671 C C . VAL B 1 103 ? -8.727 -23.938 -29.031 1 54 103 VAL B C 1
ATOM 1673 O O . VAL B 1 103 ? -9.375 -24.844 -29.562 1 54 103 VAL B O 1
ATOM 1676 N N . ALA B 1 104 ? -8.367 -22.859 -29.531 1 54.66 104 ALA B N 1
ATOM 1677 C CA . ALA B 1 104 ? -8.906 -22.656 -30.875 1 54.66 104 ALA B CA 1
ATOM 1678 C C . ALA B 1 104 ? -8.203 -23.547 -31.891 1 54.66 104 ALA B C 1
ATOM 1680 O O . ALA B 1 104 ? -8.789 -23.922 -32.906 1 54.66 104 ALA B O 1
ATOM 1681 N N . ARG B 1 105 ? -7.004 -23.859 -31.594 1 56 105 ARG B N 1
ATOM 1682 C CA . ARG B 1 105 ? -6.309 -24.609 -32.625 1 56 105 ARG B CA 1
ATOM 1683 C C . ARG B 1 105 ? -6.75 -26.078 -32.625 1 56 105 ARG B C 1
ATOM 1685 O O . ARG B 1 105 ? -6.656 -26.75 -33.656 1 56 105 ARG B O 1
ATOM 1692 N N . ASP B 1 106 ? -7.059 -26.594 -31.453 1 53.38 106 ASP B N 1
ATOM 1693 C CA . ASP B 1 106 ? -7.391 -28.016 -31.453 1 53.38 106 ASP B CA 1
ATOM 1694 C C . ASP B 1 106 ? -8.781 -28.25 -32.031 1 53.38 106 ASP B C 1
ATOM 1696 O O . ASP B 1 106 ? -9.109 -29.375 -32.438 1 53.38 106 ASP B O 1
ATOM 1700 N N . LYS B 1 107 ? -9.594 -27.141 -32.062 1 54.5 107 LYS B N 1
ATOM 1701 C CA . LYS B 1 107 ? -10.93 -27.391 -32.594 1 54.5 107 LYS B CA 1
ATOM 1702 C C . LYS B 1 107 ? -10.938 -27.297 -34.125 1 54.5 107 LYS B C 1
ATOM 1704 O O . LYS B 1 107 ? -11.945 -27.594 -34.781 1 54.5 107 LYS B O 1
ATOM 1709 N N . SER B 1 108 ? -9.836 -26.797 -34.594 1 40.88 108 SER B N 1
ATOM 1710 C CA . SER B 1 108 ? -9.961 -26.875 -36.062 1 40.88 108 SER B CA 1
ATOM 1711 C C . SER B 1 108 ? -9.383 -28.172 -36.594 1 40.88 108 SER B C 1
ATOM 1713 O O . SER B 1 108 ? -8.43 -28.719 -36.031 1 40.88 108 SER B O 1
#